Protein AF-A0A3N5UC19-F1 (afdb_monomer_lite)

Radius of gyration: 29.8 Å; chains: 1; bounding box: 68×41×93 Å

Sequence (265 aa):
MTTNDPQGGAIQPRRTTVAIATFFLVVIILMVIALFNAPTMGGPRVMASATTYLEEVRRTALPFLGAVALLATILGLVAARTVYREWPNPRRRHNLIMGYLFLSPYLVITLTFTVGVVLFALYISFNNYDIFTPPEWTGFDNYARAFRGFSNPAEKDFLQSLHNVLWYSLIVVPTQTALAILLAVLLNARIQFKQFFRTIFYAPSVTSSVVITLIFMWFYLKTGYINFFIAKFLGVFGLQWENINWLGDPRGLIQLIVEPFGVRI

pLDDT: mean 84.36, std 11.58, range [39.19, 96.88]

Structure (mmCIF, N/CA/C/O backbone):
data_AF-A0A3N5UC19-F1
#
_entry.id   AF-A0A3N5UC19-F1
#
loop_
_atom_site.group_PDB
_atom_site.id
_atom_site.type_symbol
_atom_site.label_atom_id
_atom_site.label_alt_id
_atom_site.label_comp_id
_atom_site.label_asym_id
_atom_site.label_entity_id
_atom_site.label_seq_id
_atom_site.pdbx_PDB_ins_code
_atom_site.Cartn_x
_atom_site.Cartn_y
_atom_site.Cartn_z
_atom_site.occupancy
_atom_site.B_iso_or_equiv
_atom_site.auth_seq_id
_atom_site.auth_comp_id
_atom_site.auth_asym_id
_atom_site.auth_atom_id
_atom_site.pdbx_PDB_model_num
ATOM 1 N N . MET A 1 1 ? -12.701 -21.981 -52.980 1.00 39.19 1 MET A N 1
ATOM 2 C CA . MET A 1 1 ? -11.647 -21.553 -53.920 1.00 39.19 1 MET A CA 1
ATOM 3 C C . MET A 1 1 ? -10.615 -20.781 -53.124 1.00 39.19 1 MET A C 1
ATOM 5 O O . MET A 1 1 ? -10.892 -19.695 -52.639 1.00 39.19 1 MET A O 1
ATOM 9 N N . THR A 1 2 ? -9.497 -21.439 -52.859 1.00 42.91 2 THR A N 1
ATOM 10 C CA . THR A 1 2 ? -8.345 -20.952 -52.103 1.00 42.91 2 THR A CA 1
ATOM 11 C C . THR A 1 2 ? -7.587 -19.924 -52.935 1.00 42.91 2 THR A C 1
ATOM 13 O O . THR A 1 2 ? -6.923 -20.289 -53.903 1.00 42.91 2 THR A O 1
ATOM 16 N N . THR A 1 3 ? -7.675 -18.644 -52.585 1.00 46.16 3 THR A N 1
ATOM 17 C CA . THR A 1 3 ? -6.750 -17.641 -53.118 1.00 46.16 3 THR A CA 1
ATOM 18 C C . THR A 1 3 ? -5.502 -17.635 -52.248 1.00 46.16 3 THR A C 1
ATOM 20 O O . THR A 1 3 ? -5.499 -17.091 -51.145 1.00 46.16 3 THR A O 1
ATOM 23 N N . ASN A 1 4 ? -4.470 -18.306 -52.759 1.00 45.94 4 ASN A N 1
ATOM 24 C CA . ASN A 1 4 ? -3.076 -18.092 -52.402 1.00 45.94 4 ASN A CA 1
ATOM 25 C C . ASN A 1 4 ? -2.774 -16.590 -52.357 1.00 45.94 4 ASN A C 1
ATOM 27 O O . ASN A 1 4 ? -2.909 -15.919 -53.379 1.00 45.94 4 ASN A O 1
ATOM 31 N N . ASP A 1 5 ? -2.294 -16.101 -51.218 1.00 41.16 5 ASP A N 1
ATOM 32 C CA . ASP A 1 5 ? -1.394 -14.952 -51.201 1.00 41.16 5 ASP A CA 1
ATOM 33 C C . ASP A 1 5 ? -0.007 -15.457 -50.761 1.00 41.16 5 ASP A C 1
ATOM 35 O O . ASP A 1 5 ? 0.162 -15.881 -49.610 1.00 41.16 5 ASP A O 1
ATOM 39 N N . PRO A 1 6 ? 0.979 -15.522 -51.673 1.00 47.62 6 PRO A N 1
ATOM 40 C CA . PRO A 1 6 ? 2.324 -15.970 -51.365 1.00 47.62 6 PRO A CA 1
ATOM 41 C C . PRO A 1 6 ? 3.114 -14.809 -50.747 1.00 47.62 6 PRO A C 1
ATOM 43 O O . PRO A 1 6 ? 3.808 -14.071 -51.437 1.00 47.62 6 PRO A O 1
ATOM 46 N N . GLN A 1 7 ? 3.042 -14.652 -49.425 1.00 43.72 7 GLN A N 1
ATOM 47 C CA . GLN A 1 7 ? 3.918 -13.744 -48.667 1.00 43.72 7 GLN A CA 1
ATOM 48 C C . GLN A 1 7 ? 4.570 -14.504 -47.507 1.00 43.72 7 GLN A C 1
ATOM 50 O O . GLN A 1 7 ? 4.372 -14.218 -46.325 1.00 43.72 7 GLN A O 1
ATOM 55 N N . GLY A 1 8 ? 5.366 -15.513 -47.860 1.00 40.00 8 GLY A N 1
ATOM 56 C CA . GLY A 1 8 ? 6.390 -16.038 -46.971 1.00 40.00 8 GLY A CA 1
ATOM 57 C C . GLY A 1 8 ? 7.523 -15.020 -46.795 1.00 40.00 8 GLY A C 1
ATOM 58 O O . GLY A 1 8 ? 8.092 -14.534 -47.764 1.00 40.00 8 GLY A O 1
ATOM 59 N N . GLY A 1 9 ? 7.881 -14.734 -45.543 1.00 46.34 9 GLY A N 1
ATOM 60 C CA . GLY A 1 9 ? 9.291 -14.627 -45.153 1.00 46.34 9 GLY A CA 1
ATOM 61 C C . GLY A 1 9 ? 10.049 -13.305 -45.319 1.00 46.34 9 GLY A C 1
ATOM 62 O O . GLY A 1 9 ? 11.223 -13.284 -44.968 1.00 46.34 9 GLY A O 1
ATOM 63 N N . ALA A 1 10 ? 9.458 -12.194 -45.766 1.00 51.31 10 ALA A N 1
ATOM 64 C CA . ALA A 1 10 ? 10.153 -10.903 -45.693 1.00 51.31 10 ALA A CA 1
ATOM 65 C C . ALA A 1 10 ? 9.909 -10.248 -44.323 1.00 51.31 10 ALA A C 1
ATOM 67 O O . ALA A 1 10 ? 8.854 -9.659 -44.076 1.00 51.31 10 ALA A O 1
ATOM 68 N N . ILE A 1 11 ? 10.879 -10.354 -43.407 1.00 57.94 11 ILE A N 1
ATOM 69 C CA . ILE A 1 11 ? 10.895 -9.597 -42.146 1.00 57.94 11 ILE A CA 1
ATOM 70 C C . ILE A 1 11 ? 10.720 -8.114 -42.499 1.00 57.94 11 ILE A C 1
ATOM 72 O O . ILE A 1 11 ? 11.650 -7.497 -43.007 1.00 57.94 11 ILE A O 1
ATOM 76 N N . GLN A 1 12 ? 9.541 -7.522 -42.260 1.00 70.06 12 GLN A N 1
ATOM 77 C CA . GLN A 1 12 ? 9.358 -6.085 -42.480 1.00 70.06 12 GLN A CA 1
ATOM 78 C C . GLN A 1 12 ? 10.228 -5.329 -41.466 1.00 70.06 12 GLN A C 1
ATOM 80 O O . GLN A 1 12 ? 9.878 -5.312 -40.279 1.00 70.06 12 GLN A O 1
ATOM 85 N N . PRO A 1 13 ? 11.326 -4.673 -41.895 1.00 78.19 13 PRO A N 1
ATOM 86 C CA . PRO A 1 13 ? 12.363 -4.181 -40.987 1.00 78.19 13 PRO A CA 1
ATOM 87 C C . PRO A 1 13 ? 11.793 -3.192 -39.966 1.00 78.19 13 PRO A C 1
ATOM 89 O O . PRO A 1 13 ? 12.104 -3.260 -38.782 1.00 78.19 13 PRO A O 1
ATOM 92 N N . ARG A 1 14 ? 10.831 -2.361 -40.388 1.00 82.44 14 ARG A N 1
ATOM 93 C CA . ARG A 1 14 ? 10.187 -1.349 -39.541 1.00 82.44 14 ARG A CA 1
ATOM 94 C C . ARG A 1 14 ? 9.408 -1.927 -38.352 1.00 82.44 14 ARG A C 1
ATOM 96 O O . ARG A 1 14 ? 9.369 -1.286 -37.309 1.00 82.44 14 ARG A O 1
ATOM 103 N N . ARG A 1 15 ? 8.778 -3.103 -38.481 1.00 85.00 15 ARG A N 1
ATOM 104 C CA . ARG A 1 15 ? 8.039 -3.740 -37.367 1.00 85.00 15 ARG A CA 1
ATOM 105 C C . ARG A 1 15 ? 9.010 -4.249 -36.312 1.00 85.00 15 ARG A C 1
ATOM 107 O O . ARG A 1 15 ? 8.808 -4.032 -35.122 1.00 85.00 15 ARG A O 1
ATOM 114 N N . THR A 1 16 ? 10.077 -4.890 -36.776 1.00 88.00 16 THR A N 1
ATOM 115 C CA . THR A 1 16 ? 11.130 -5.450 -35.934 1.00 88.00 16 THR A CA 1
ATOM 116 C C . THR A 1 16 ? 11.867 -4.348 -35.179 1.00 88.00 16 THR A C 1
ATOM 118 O O . THR A 1 16 ? 11.997 -4.444 -33.964 1.00 88.00 16 THR A O 1
ATOM 121 N N . THR A 1 17 ? 12.250 -3.254 -35.848 1.00 90.44 17 THR A N 1
ATOM 122 C CA . THR A 1 17 ? 12.913 -2.110 -35.197 1.00 90.44 17 THR A CA 1
ATOM 123 C C . THR A 1 17 ? 12.068 -1.522 -34.072 1.00 90.44 17 THR A C 1
ATOM 125 O O . THR A 1 17 ? 12.582 -1.247 -32.994 1.00 90.44 17 THR A O 1
ATOM 128 N N . VAL A 1 18 ? 10.764 -1.352 -34.294 1.00 90.25 18 VAL A N 1
ATOM 129 C CA . VAL A 1 18 ? 9.879 -0.752 -33.290 1.00 90.25 18 VAL A CA 1
ATOM 130 C C . VAL A 1 18 ? 9.644 -1.711 -32.130 1.00 90.25 18 VAL A C 1
ATOM 132 O O . VAL A 1 18 ? 9.699 -1.282 -30.985 1.00 90.25 18 VAL A O 1
ATOM 135 N N . ALA A 1 19 ? 9.434 -3.001 -32.394 1.00 91.00 19 ALA A N 1
ATOM 136 C CA . ALA A 1 19 ? 9.297 -3.994 -31.333 1.00 91.00 19 ALA A CA 1
ATOM 137 C C . ALA A 1 19 ? 10.557 -4.059 -30.450 1.00 91.00 19 ALA A C 1
ATOM 139 O O . ALA A 1 19 ? 10.443 -4.085 -29.227 1.00 91.00 19 ALA A O 1
ATOM 140 N N . ILE A 1 20 ? 11.748 -4.003 -31.058 1.00 93.19 20 ILE A N 1
ATOM 141 C CA . ILE A 1 20 ? 13.029 -3.923 -30.341 1.00 93.19 20 ILE A CA 1
ATOM 142 C C . ILE A 1 20 ? 13.118 -2.624 -29.528 1.00 93.19 20 ILE A C 1
ATOM 144 O O . ILE A 1 20 ? 13.472 -2.658 -28.353 1.00 93.19 20 ILE A O 1
ATOM 148 N N . ALA A 1 21 ? 12.750 -1.481 -30.111 1.00 93.38 21 ALA A N 1
ATOM 149 C CA . ALA A 1 21 ? 12.735 -0.210 -29.391 1.00 93.38 21 ALA A CA 1
ATOM 150 C C . ALA A 1 21 ? 11.772 -0.243 -28.191 1.00 93.38 21 ALA A C 1
ATOM 152 O O . ALA A 1 21 ? 12.125 0.225 -27.113 1.00 93.38 21 ALA A O 1
ATOM 153 N N . THR A 1 22 ? 10.584 -0.842 -28.340 1.00 92.44 22 THR A N 1
ATOM 154 C CA . THR A 1 22 ? 9.629 -1.038 -27.240 1.00 92.44 22 THR A CA 1
ATOM 155 C C . THR A 1 22 ? 10.197 -1.939 -26.151 1.00 92.44 22 THR A C 1
ATOM 157 O O . THR A 1 22 ? 10.050 -1.608 -24.979 1.00 92.44 22 THR A O 1
ATOM 160 N N . PHE A 1 23 ? 10.860 -3.042 -26.515 1.00 95.69 23 PHE A N 1
ATOM 161 C CA . PHE A 1 23 ? 11.530 -3.917 -25.551 1.00 95.69 23 PHE A CA 1
ATOM 162 C C . PHE A 1 23 ? 12.492 -3.115 -24.668 1.00 95.69 23 PHE A C 1
ATOM 164 O O . PHE A 1 23 ? 12.340 -3.102 -23.447 1.00 95.69 23 PHE A O 1
ATOM 171 N N . PHE A 1 24 ? 13.428 -2.388 -25.285 1.00 96.56 24 PHE A N 1
ATOM 172 C CA . PHE A 1 24 ? 14.412 -1.601 -24.543 1.00 96.56 24 PHE A CA 1
ATOM 173 C C . PHE A 1 24 ? 13.768 -0.473 -23.741 1.00 96.56 24 PHE A C 1
ATOM 175 O O . PHE A 1 24 ? 14.146 -0.268 -22.594 1.00 96.56 24 PHE A O 1
ATOM 182 N N . LEU A 1 25 ? 12.770 0.219 -24.296 1.00 94.00 25 LEU A N 1
ATOM 183 C CA . LEU A 1 25 ? 12.052 1.278 -23.589 1.00 94.00 25 LEU A CA 1
ATOM 184 C C . LEU A 1 25 ? 11.407 0.753 -22.299 1.00 94.00 25 LEU A C 1
ATOM 186 O O . LEU A 1 25 ? 11.585 1.349 -21.241 1.00 94.00 25 LEU A O 1
ATOM 190 N N . VAL A 1 26 ? 10.686 -0.370 -22.373 1.00 93.44 26 VAL A N 1
ATOM 191 C CA . VAL A 1 26 ? 10.020 -0.977 -21.210 1.00 93.44 26 VAL A CA 1
ATOM 192 C C . VAL A 1 26 ? 11.044 -1.422 -20.172 1.00 93.44 26 VAL A C 1
ATOM 194 O O . VAL A 1 26 ? 10.874 -1.129 -18.990 1.00 93.44 26 VAL A O 1
ATOM 197 N N . VAL A 1 27 ? 12.124 -2.076 -20.605 1.00 95.31 27 VAL A N 1
ATOM 198 C CA . VAL A 1 27 ? 13.195 -2.515 -19.702 1.00 95.31 27 VAL A CA 1
ATOM 199 C C . VAL A 1 27 ? 13.848 -1.319 -19.010 1.00 95.31 27 VAL A C 1
ATOM 201 O O . VAL A 1 27 ? 13.980 -1.331 -17.791 1.00 95.31 27 VAL A O 1
ATOM 204 N N . ILE A 1 28 ? 14.200 -0.266 -19.751 1.00 95.25 28 ILE A N 1
ATOM 205 C CA . ILE A 1 28 ? 14.823 0.942 -19.195 1.00 95.25 28 ILE A CA 1
ATOM 206 C C . ILE A 1 28 ? 13.893 1.610 -18.183 1.00 95.25 28 ILE A C 1
ATOM 208 O O . ILE A 1 28 ? 14.334 1.917 -17.081 1.00 95.25 28 ILE A O 1
ATOM 212 N N . ILE A 1 29 ? 12.614 1.800 -18.518 1.00 93.12 29 ILE A N 1
ATOM 213 C CA . ILE A 1 29 ? 11.645 2.426 -17.608 1.00 93.12 29 ILE A CA 1
ATOM 214 C C . ILE A 1 29 ? 11.541 1.630 -16.306 1.00 93.12 29 ILE A C 1
ATOM 216 O O . ILE A 1 29 ? 11.648 2.206 -15.226 1.00 93.12 29 ILE A O 1
ATOM 220 N N . LEU A 1 30 ? 11.374 0.309 -16.392 1.00 93.75 30 LEU A N 1
ATOM 221 C CA . LEU A 1 30 ? 11.261 -0.535 -15.205 1.00 93.75 30 LEU A CA 1
ATOM 222 C C . LEU A 1 30 ? 12.555 -0.555 -14.386 1.00 93.75 30 LEU A C 1
ATOM 224 O O . LEU A 1 30 ? 12.483 -0.513 -13.164 1.00 93.75 30 LEU A O 1
ATOM 228 N N . MET A 1 31 ? 13.724 -0.549 -15.030 1.00 94.88 31 MET A N 1
ATOM 229 C CA . MET A 1 31 ? 15.012 -0.478 -14.335 1.00 94.88 31 MET A CA 1
ATOM 230 C C . MET A 1 31 ? 15.240 0.871 -13.656 1.00 94.88 31 MET A C 1
ATOM 232 O O . MET A 1 31 ? 15.776 0.905 -12.554 1.00 94.88 31 MET A O 1
ATOM 236 N N . VAL A 1 32 ? 14.807 1.975 -14.267 1.00 93.06 32 VAL A N 1
ATOM 237 C CA . VAL A 1 32 ? 14.843 3.301 -13.636 1.00 93.06 32 VAL A CA 1
ATOM 238 C C . VAL A 1 32 ? 13.929 3.321 -12.411 1.00 93.06 32 VAL A C 1
ATOM 240 O O . VAL A 1 32 ? 14.345 3.762 -11.345 1.00 93.06 32 VAL A O 1
ATOM 243 N N . ILE A 1 33 ? 12.714 2.783 -12.522 1.00 91.12 33 ILE A N 1
ATOM 244 C CA . ILE A 1 33 ? 11.776 2.682 -11.395 1.00 91.12 33 ILE A CA 1
ATOM 245 C C . ILE A 1 33 ? 12.336 1.798 -10.274 1.00 91.12 33 ILE A C 1
ATOM 247 O O . ILE A 1 33 ? 12.223 2.147 -9.098 1.00 91.12 33 ILE A O 1
ATOM 251 N N . ALA A 1 34 ? 12.958 0.674 -10.633 1.00 92.50 34 ALA A N 1
ATOM 252 C CA . ALA A 1 34 ? 13.636 -0.206 -9.691 1.00 92.50 34 ALA A CA 1
ATOM 253 C C . ALA A 1 34 ? 14.780 0.524 -8.991 1.00 92.50 34 ALA A C 1
ATOM 255 O O . ALA A 1 34 ? 14.914 0.419 -7.780 1.00 92.50 34 ALA A O 1
ATOM 256 N N . LEU A 1 35 ? 15.561 1.309 -9.737 1.00 91.56 35 LEU A N 1
ATOM 257 C CA . LEU A 1 35 ? 16.643 2.100 -9.178 1.00 91.56 35 LEU A CA 1
ATOM 258 C C . LEU A 1 35 ? 16.115 3.075 -8.125 1.00 91.56 35 LEU A C 1
ATOM 260 O O . LEU A 1 35 ? 16.667 3.097 -7.043 1.00 91.56 35 LEU A O 1
ATOM 264 N N . PHE A 1 36 ? 15.020 3.796 -8.382 1.00 88.81 36 PHE A N 1
ATOM 265 C CA . PHE A 1 36 ? 14.416 4.705 -7.394 1.00 88.81 36 PHE A CA 1
ATOM 266 C C . PHE A 1 36 ? 13.870 4.005 -6.139 1.00 88.81 36 PHE A C 1
ATOM 268 O O . PHE A 1 36 ? 13.772 4.635 -5.090 1.00 88.81 36 PHE A O 1
ATOM 275 N N . ASN A 1 37 ? 13.508 2.725 -6.243 1.00 88.50 37 ASN A N 1
ATOM 276 C CA . ASN A 1 37 ? 12.980 1.913 -5.140 1.00 88.50 37 ASN A CA 1
ATOM 277 C C . ASN A 1 37 ? 14.016 0.923 -4.585 1.00 88.50 37 ASN A C 1
ATOM 279 O O . ASN A 1 37 ? 13.655 -0.026 -3.886 1.00 88.50 37 ASN A O 1
ATOM 283 N N . ALA A 1 38 ? 15.293 1.092 -4.932 1.00 88.25 38 ALA A N 1
ATOM 284 C CA . ALA A 1 38 ? 16.326 0.149 -4.553 1.00 88.25 38 ALA A CA 1
ATOM 285 C C . ALA A 1 38 ? 16.494 0.109 -3.020 1.00 88.25 38 ALA A C 1
ATOM 287 O O . ALA A 1 38 ? 16.534 1.166 -2.385 1.00 88.25 38 ALA A O 1
ATOM 288 N N . PRO A 1 39 ? 16.620 -1.089 -2.418 1.00 83.50 39 PRO A N 1
ATOM 289 C CA . PRO A 1 39 ? 16.910 -1.224 -0.998 1.00 83.50 39 PRO A CA 1
ATOM 290 C C . PRO A 1 39 ? 18.307 -0.689 -0.697 1.00 83.50 39 PRO A C 1
ATOM 292 O O . PRO A 1 39 ? 19.291 -1.317 -1.063 1.00 83.50 39 PRO A O 1
ATOM 295 N N . THR A 1 40 ? 18.388 0.458 -0.029 1.00 83.50 40 THR A N 1
ATOM 296 C CA . THR A 1 40 ? 19.646 1.083 0.403 1.00 83.50 40 THR A CA 1
ATOM 297 C C . THR A 1 40 ? 19.675 1.219 1.912 1.00 83.50 40 THR A C 1
ATOM 299 O O . THR A 1 40 ? 18.622 1.450 2.507 1.00 83.50 40 THR A O 1
ATOM 302 N N . MET A 1 41 ? 20.860 1.191 2.528 1.00 76.88 41 MET A N 1
ATOM 303 C CA . MET A 1 41 ? 20.972 1.538 3.946 1.00 76.88 41 MET A CA 1
ATOM 304 C C . MET A 1 41 ? 20.421 2.951 4.184 1.00 76.88 41 MET A C 1
ATOM 306 O O . MET A 1 41 ? 20.631 3.874 3.393 1.00 76.88 41 MET A O 1
ATOM 310 N N . GLY A 1 42 ? 19.642 3.127 5.244 1.00 65.12 42 GLY A N 1
ATOM 311 C CA . GLY A 1 42 ? 19.048 4.416 5.566 1.00 65.12 42 GLY A CA 1
ATOM 312 C C . GLY A 1 42 ? 20.108 5.403 6.041 1.00 65.12 42 GLY A C 1
ATOM 313 O O . GLY A 1 42 ? 21.018 5.062 6.791 1.00 65.12 42 GLY A O 1
ATOM 314 N N . GLY A 1 43 ? 19.979 6.665 5.636 1.00 67.75 43 GLY A N 1
ATOM 315 C CA . GLY A 1 43 ? 20.787 7.741 6.198 1.00 67.75 43 GLY A CA 1
ATOM 316 C C . GLY A 1 43 ? 20.891 8.966 5.289 1.00 67.75 43 GLY A C 1
ATOM 317 O O . GLY A 1 43 ? 20.888 8.828 4.065 1.00 67.75 43 GLY A O 1
ATOM 318 N N . PRO A 1 44 ? 21.075 10.176 5.853 1.00 66.69 44 PRO A N 1
ATOM 319 C CA . PRO A 1 44 ? 21.242 11.404 5.067 1.00 66.69 44 PRO A CA 1
ATOM 320 C C . PRO A 1 44 ? 22.428 11.353 4.091 1.00 66.69 44 PRO A C 1
ATOM 322 O O . PRO A 1 44 ? 22.436 12.048 3.080 1.00 66.69 44 PRO A O 1
ATOM 325 N N . ARG A 1 45 ? 23.438 10.523 4.389 1.00 71.56 45 ARG A N 1
ATOM 326 C CA . ARG A 1 45 ? 24.662 10.393 3.586 1.00 71.56 45 ARG A CA 1
ATOM 327 C C . ARG A 1 45 ? 24.441 9.662 2.264 1.00 71.56 45 ARG A C 1
ATOM 329 O O . ARG A 1 45 ? 25.122 9.979 1.297 1.00 71.56 45 ARG A O 1
ATOM 336 N N . VAL A 1 46 ? 23.490 8.733 2.206 1.00 74.00 46 VAL A N 1
ATOM 337 C CA . VAL A 1 46 ? 23.224 7.933 0.999 1.00 74.00 46 VAL A CA 1
ATOM 338 C C . VAL A 1 46 ? 22.608 8.790 -0.106 1.00 74.00 46 VAL A C 1
ATOM 340 O O . VAL A 1 46 ? 22.953 8.639 -1.273 1.00 74.00 46 VAL A O 1
ATOM 343 N N . MET A 1 47 ? 21.780 9.765 0.272 1.00 77.00 47 MET A N 1
ATOM 344 C CA . MET A 1 47 ? 21.152 10.715 -0.655 1.00 77.00 47 MET A CA 1
ATOM 345 C C . MET A 1 47 ? 21.969 12.002 -0.857 1.00 77.00 47 MET A C 1
ATOM 347 O O . MET A 1 47 ? 21.496 12.931 -1.507 1.00 77.00 47 MET A O 1
ATOM 351 N N . ALA A 1 48 ? 23.188 12.084 -0.309 1.00 81.62 48 ALA A N 1
ATOM 352 C CA . ALA A 1 48 ? 24.009 13.293 -0.389 1.00 81.62 48 ALA A CA 1
ATOM 353 C C . ALA A 1 48 ? 24.480 13.602 -1.820 1.00 81.62 48 ALA A C 1
ATOM 355 O O . ALA A 1 48 ? 24.692 14.762 -2.169 1.00 81.62 48 ALA A O 1
ATOM 356 N N . SER A 1 49 ? 24.650 12.575 -2.656 1.00 86.00 49 SER A N 1
ATOM 357 C CA . SER A 1 49 ? 24.980 12.728 -4.071 1.00 86.00 49 SER A CA 1
ATOM 358 C C . SER A 1 49 ? 24.546 11.499 -4.870 1.00 86.00 49 SER A C 1
ATOM 360 O O . SER A 1 49 ? 24.433 10.394 -4.335 1.00 86.00 49 SER A O 1
ATOM 362 N N . ALA A 1 50 ? 24.345 11.677 -6.178 1.00 84.75 50 ALA A N 1
ATOM 363 C CA . ALA A 1 50 ? 23.989 10.578 -7.074 1.00 84.75 50 ALA A CA 1
ATOM 364 C C . ALA A 1 50 ? 25.066 9.480 -7.114 1.00 84.75 50 ALA A C 1
ATOM 366 O O . ALA A 1 50 ? 24.743 8.302 -7.227 1.00 84.75 50 ALA A O 1
ATOM 367 N N . THR A 1 51 ? 26.346 9.840 -6.994 1.00 86.12 51 THR A N 1
ATOM 368 C CA . THR A 1 51 ? 27.445 8.866 -6.999 1.00 86.12 51 THR A CA 1
ATOM 369 C C . THR A 1 51 ? 27.442 8.012 -5.739 1.00 86.12 51 THR A C 1
ATOM 371 O O . THR A 1 51 ? 27.578 6.797 -5.840 1.00 86.12 51 THR A O 1
ATOM 374 N N . THR A 1 52 ? 27.225 8.626 -4.571 1.00 86.19 52 THR A N 1
ATOM 375 C CA . THR A 1 52 ? 27.135 7.903 -3.296 1.00 86.19 52 THR A CA 1
ATOM 376 C C . THR A 1 52 ? 25.930 6.969 -3.289 1.00 86.19 52 THR A C 1
ATOM 378 O O . THR A 1 52 ? 26.051 5.817 -2.883 1.00 86.19 52 THR A O 1
ATOM 381 N N . TYR A 1 53 ? 24.793 7.428 -3.820 1.00 86.50 53 TYR A N 1
ATOM 382 C CA . TYR A 1 53 ? 23.605 6.597 -3.977 1.00 86.50 53 TYR A CA 1
ATOM 383 C C . TYR A 1 53 ? 23.868 5.372 -4.861 1.00 86.50 53 TYR A C 1
ATOM 385 O O . TYR A 1 53 ? 23.575 4.246 -4.473 1.00 86.50 53 TYR A O 1
ATOM 393 N N . LEU A 1 54 ? 24.459 5.572 -6.042 1.00 88.06 54 LEU A N 1
ATOM 394 C CA . LEU A 1 54 ? 24.754 4.478 -6.969 1.00 88.06 54 LEU A CA 1
ATOM 395 C C . LEU A 1 54 ? 25.768 3.483 -6.397 1.00 88.06 54 LEU A C 1
ATOM 397 O O . LEU A 1 54 ? 25.653 2.282 -6.647 1.00 88.06 54 LEU A O 1
ATOM 401 N N . GLU A 1 55 ? 26.752 3.958 -5.633 1.00 87.38 55 GLU A N 1
ATOM 402 C CA . GLU A 1 55 ? 27.708 3.081 -4.962 1.00 87.38 55 GLU A CA 1
ATOM 403 C C . GLU A 1 55 ? 27.031 2.235 -3.878 1.00 87.38 55 GLU A C 1
ATOM 405 O O . GLU A 1 55 ? 27.294 1.037 -3.777 1.00 87.38 55 GLU A O 1
ATOM 410 N N . GLU A 1 56 ? 26.101 2.827 -3.132 1.00 85.94 56 GLU A N 1
ATOM 411 C CA . GLU A 1 56 ? 25.315 2.133 -2.118 1.00 85.94 56 GLU A CA 1
ATOM 412 C C . GLU A 1 56 ? 24.378 1.088 -2.735 1.00 85.94 56 GLU A C 1
ATOM 414 O O . GLU A 1 56 ? 24.392 -0.077 -2.335 1.00 85.94 56 GLU A O 1
ATOM 419 N N . VAL A 1 57 ? 23.631 1.463 -3.777 1.00 87.38 57 VAL A N 1
ATOM 420 C CA . VAL A 1 57 ? 22.777 0.551 -4.557 1.00 87.38 57 VAL A CA 1
ATOM 421 C C . VAL A 1 57 ? 23.593 -0.619 -5.102 1.00 87.38 57 VAL A C 1
ATOM 423 O O . VAL A 1 57 ? 23.153 -1.768 -5.050 1.00 87.38 57 VAL A O 1
ATOM 426 N N . ARG A 1 58 ? 24.807 -0.365 -5.598 1.00 86.75 58 ARG A N 1
ATOM 427 C CA . ARG A 1 58 ? 25.699 -1.426 -6.076 1.00 86.75 58 ARG A CA 1
ATOM 428 C C . ARG A 1 58 ? 26.111 -2.389 -4.959 1.00 86.75 58 ARG A C 1
ATOM 430 O O . ARG A 1 58 ? 26.387 -3.548 -5.245 1.00 86.75 58 ARG A O 1
ATOM 437 N N . ARG A 1 59 ? 26.174 -1.947 -3.705 1.00 83.44 59 ARG A N 1
ATOM 438 C CA . ARG A 1 59 ? 26.528 -2.810 -2.568 1.00 83.44 59 ARG A CA 1
ATOM 439 C C . ARG A 1 59 ? 25.336 -3.603 -2.039 1.00 83.44 59 ARG A C 1
ATOM 441 O O . ARG A 1 59 ? 25.513 -4.748 -1.645 1.00 83.44 59 ARG A O 1
ATOM 448 N N . THR A 1 60 ? 24.141 -3.017 -2.050 1.00 83.56 60 THR A N 1
ATOM 449 C CA . THR A 1 60 ? 22.975 -3.533 -1.305 1.00 83.56 60 THR A CA 1
ATOM 450 C C . THR A 1 60 ? 21.846 -4.066 -2.186 1.00 83.56 60 THR A C 1
ATOM 452 O O . THR A 1 60 ? 21.169 -5.023 -1.816 1.00 83.56 60 THR A O 1
ATOM 455 N N . ALA A 1 61 ? 21.660 -3.502 -3.378 1.00 87.50 61 ALA A N 1
ATOM 456 C CA . ALA A 1 61 ? 20.479 -3.727 -4.207 1.00 87.50 61 ALA A CA 1
ATOM 457 C C . ALA A 1 61 ? 20.736 -4.538 -5.485 1.00 87.50 61 ALA A C 1
ATOM 459 O O . ALA A 1 61 ? 19.798 -4.769 -6.244 1.00 87.50 61 ALA A O 1
ATOM 460 N N . LEU A 1 62 ? 21.961 -5.004 -5.751 1.00 88.81 62 LEU A N 1
ATOM 461 C CA . LEU A 1 62 ? 22.260 -5.853 -6.919 1.00 88.81 62 LEU A CA 1
ATOM 462 C C . LEU A 1 62 ? 21.306 -7.051 -7.098 1.00 88.81 62 LEU A C 1
ATOM 464 O O . LEU A 1 62 ? 20.763 -7.196 -8.194 1.00 88.81 62 LEU A O 1
ATOM 468 N N . PRO A 1 63 ? 21.059 -7.898 -6.080 1.00 88.88 63 PRO A N 1
ATOM 469 C CA . PRO A 1 63 ? 20.086 -8.991 -6.188 1.00 88.88 63 PRO A CA 1
ATOM 470 C C . PRO A 1 63 ? 18.661 -8.508 -6.504 1.00 88.88 63 PRO A C 1
ATOM 472 O O . PRO A 1 63 ? 17.988 -9.100 -7.349 1.00 88.88 63 PRO A O 1
ATOM 475 N N . PHE A 1 64 ? 18.218 -7.403 -5.896 1.00 89.31 64 PHE A N 1
ATOM 476 C CA . PHE A 1 64 ? 16.921 -6.787 -6.189 1.00 89.31 64 PHE A CA 1
ATOM 477 C C . PHE A 1 64 ? 16.836 -6.317 -7.648 1.00 89.31 64 PHE A C 1
ATOM 479 O O . PHE A 1 64 ? 15.914 -6.690 -8.373 1.00 89.31 64 PHE A O 1
ATOM 486 N N . LEU A 1 65 ? 17.834 -5.560 -8.112 1.00 93.19 65 LEU A N 1
ATOM 487 C CA . LEU A 1 65 ? 17.916 -5.085 -9.492 1.00 93.19 65 LEU A CA 1
ATOM 488 C C . LEU A 1 65 ? 17.995 -6.246 -10.487 1.00 93.19 65 LEU A C 1
ATOM 490 O O . LEU A 1 65 ? 17.393 -6.163 -11.552 1.00 93.19 65 LEU A O 1
ATOM 494 N N . GLY A 1 66 ? 18.679 -7.338 -10.142 1.00 92.19 66 GLY A N 1
ATOM 495 C CA . GLY A 1 66 ? 18.721 -8.557 -10.949 1.00 92.19 66 GLY A CA 1
ATOM 496 C C . GLY A 1 66 ? 17.345 -9.213 -11.096 1.00 92.19 66 GLY A C 1
ATOM 497 O O . GLY A 1 66 ? 16.927 -9.530 -12.210 1.00 92.19 66 GLY A O 1
ATOM 498 N N . ALA A 1 67 ? 16.603 -9.359 -9.995 1.00 90.62 67 ALA A N 1
ATOM 499 C CA . ALA A 1 67 ? 15.244 -9.899 -10.019 1.00 90.62 67 ALA A CA 1
ATOM 500 C C . ALA A 1 67 ? 14.291 -9.016 -10.844 1.00 90.62 67 ALA A C 1
ATOM 502 O O . ALA A 1 67 ? 13.532 -9.519 -11.679 1.00 90.62 67 ALA A O 1
ATOM 503 N N . VAL A 1 68 ? 14.371 -7.693 -10.671 1.00 92.50 68 VAL A N 1
ATOM 504 C CA . VAL A 1 68 ? 13.560 -6.755 -11.454 1.00 92.50 68 VAL A CA 1
ATOM 505 C C . VAL A 1 68 ? 13.988 -6.735 -12.921 1.00 92.50 68 VAL A C 1
ATOM 507 O O . VAL A 1 68 ? 13.120 -6.672 -13.784 1.00 92.50 68 VAL A O 1
ATOM 510 N N . ALA A 1 69 ? 15.276 -6.878 -13.242 1.00 94.38 69 ALA A N 1
ATOM 511 C CA . ALA A 1 69 ? 15.755 -6.971 -14.622 1.00 94.38 69 ALA A CA 1
ATOM 512 C C . ALA A 1 69 ? 15.185 -8.196 -15.353 1.00 94.38 69 ALA A C 1
ATOM 514 O O . ALA A 1 69 ? 14.787 -8.088 -16.517 1.00 94.38 69 ALA A O 1
ATOM 515 N N . LEU A 1 70 ? 15.082 -9.350 -14.681 1.00 94.50 70 LEU A N 1
ATOM 516 C CA . LEU A 1 70 ? 14.434 -10.542 -15.241 1.00 94.50 70 LEU A CA 1
ATOM 517 C C . LEU A 1 70 ? 12.950 -10.287 -15.524 1.00 94.50 70 LEU A C 1
ATOM 519 O O . LEU A 1 70 ? 12.474 -10.540 -16.632 1.00 94.50 70 LEU A O 1
ATOM 523 N N . LEU A 1 71 ? 12.230 -9.721 -14.553 1.00 92.50 71 LEU A N 1
ATOM 524 C CA . LEU A 1 71 ? 10.819 -9.371 -14.709 1.00 92.50 71 LEU A CA 1
ATOM 525 C C . LEU A 1 71 ? 10.610 -8.333 -15.823 1.00 92.50 71 LEU A C 1
ATOM 527 O O . LEU A 1 71 ? 9.737 -8.498 -16.674 1.00 92.50 71 LEU A O 1
ATOM 531 N N . ALA A 1 72 ? 11.455 -7.306 -15.872 1.00 94.38 72 ALA A N 1
ATOM 532 C CA . ALA A 1 72 ? 11.438 -6.270 -16.891 1.00 94.38 72 ALA A CA 1
ATOM 533 C C . ALA A 1 72 ? 11.721 -6.836 -18.285 1.00 94.38 72 ALA A C 1
ATOM 535 O O . ALA A 1 72 ? 11.080 -6.427 -19.249 1.00 94.38 72 ALA A O 1
ATOM 536 N N . THR A 1 73 ? 12.615 -7.820 -18.393 1.00 95.38 73 THR A N 1
ATOM 537 C CA . THR A 1 73 ? 12.892 -8.531 -19.647 1.00 95.38 73 THR A CA 1
ATOM 538 C C . THR A 1 73 ? 11.664 -9.306 -20.118 1.00 95.38 73 THR A C 1
ATOM 540 O O . THR A 1 73 ? 11.274 -9.189 -21.278 1.00 95.38 73 THR A O 1
ATOM 543 N N . ILE A 1 74 ? 10.999 -10.048 -19.225 1.00 95.19 74 ILE A N 1
ATOM 544 C CA . ILE A 1 74 ? 9.773 -10.792 -19.555 1.00 95.19 74 ILE A CA 1
ATOM 545 C C . ILE A 1 74 ? 8.672 -9.830 -20.019 1.00 95.19 74 ILE A C 1
ATOM 547 O O . ILE A 1 74 ? 8.078 -10.030 -21.081 1.00 95.19 74 ILE A O 1
ATOM 551 N N . LEU A 1 75 ? 8.429 -8.753 -19.268 1.00 93.69 75 LEU A N 1
ATOM 552 C CA . LEU A 1 75 ? 7.429 -7.743 -19.618 1.00 93.69 75 LEU A CA 1
ATOM 553 C C . LEU A 1 75 ? 7.779 -7.005 -20.914 1.00 93.69 75 LEU A C 1
ATOM 555 O O . LEU A 1 75 ? 6.904 -6.784 -21.750 1.00 93.69 75 LEU A O 1
ATOM 559 N N . GLY A 1 76 ? 9.055 -6.683 -21.121 1.00 94.44 76 GLY A N 1
ATOM 560 C CA . GLY A 1 76 ? 9.563 -6.090 -22.352 1.00 94.44 76 GLY A CA 1
ATOM 561 C C . GLY A 1 76 ? 9.326 -6.994 -23.559 1.00 94.44 76 GLY A C 1
ATOM 562 O O . GLY A 1 76 ? 8.892 -6.508 -24.602 1.00 94.44 76 GLY A O 1
ATOM 563 N N . LEU A 1 77 ? 9.548 -8.309 -23.432 1.00 95.38 77 LEU A N 1
ATOM 564 C CA . LEU A 1 77 ? 9.278 -9.280 -24.500 1.00 95.38 77 LEU A CA 1
ATOM 565 C C . LEU A 1 77 ? 7.783 -9.368 -24.816 1.00 95.38 77 LEU A C 1
ATOM 567 O O . LEU A 1 77 ? 7.400 -9.402 -25.988 1.00 95.38 77 LEU A O 1
ATOM 571 N N . VAL A 1 78 ? 6.927 -9.370 -23.790 1.00 95.00 78 VAL A N 1
ATOM 572 C CA . VAL A 1 78 ? 5.467 -9.346 -23.964 1.00 95.00 78 VAL A CA 1
ATOM 573 C C . VAL A 1 78 ? 5.040 -8.067 -24.688 1.00 95.00 78 VAL A C 1
ATOM 575 O O . VAL A 1 78 ? 4.329 -8.146 -25.693 1.00 95.00 78 VAL A O 1
ATOM 578 N N . ALA A 1 79 ? 5.530 -6.904 -24.254 1.00 92.94 79 ALA A N 1
ATOM 579 C CA . ALA A 1 79 ? 5.237 -5.618 -24.878 1.00 92.94 79 ALA A CA 1
ATOM 580 C C . ALA A 1 79 ? 5.727 -5.567 -26.336 1.00 92.94 79 ALA A C 1
ATOM 582 O O . ALA A 1 79 ? 4.960 -5.239 -27.243 1.00 92.94 79 ALA A O 1
ATOM 583 N N . ALA A 1 80 ? 6.962 -5.990 -26.601 1.00 92.81 80 ALA A N 1
ATOM 584 C CA . ALA A 1 80 ? 7.518 -6.071 -27.947 1.00 92.81 80 ALA A CA 1
ATOM 585 C C . ALA A 1 80 ? 6.696 -6.990 -28.856 1.00 92.81 80 ALA A C 1
ATOM 587 O O . ALA A 1 80 ? 6.402 -6.632 -29.997 1.00 92.81 80 ALA A O 1
ATOM 588 N N . ARG A 1 81 ? 6.245 -8.142 -28.343 1.00 93.44 81 ARG A N 1
ATOM 589 C CA . ARG A 1 81 ? 5.371 -9.068 -29.073 1.00 93.44 81 ARG A CA 1
ATOM 590 C C . ARG A 1 81 ? 4.015 -8.441 -29.393 1.00 93.44 81 ARG A C 1
ATOM 592 O O . ARG A 1 81 ? 3.514 -8.634 -30.501 1.00 93.44 81 ARG A O 1
ATOM 599 N N . THR A 1 82 ? 3.420 -7.695 -28.458 1.00 90.12 82 THR A N 1
ATOM 600 C CA . THR A 1 82 ? 2.157 -6.979 -28.712 1.00 90.12 82 THR A CA 1
ATOM 601 C C . THR A 1 82 ? 2.324 -5.898 -29.774 1.00 90.12 82 THR A C 1
ATOM 603 O O . THR A 1 82 ? 1.551 -5.860 -30.730 1.00 90.12 82 THR A O 1
ATOM 606 N N . VAL A 1 83 ? 3.385 -5.092 -29.689 1.00 90.50 83 VAL A N 1
ATOM 607 C CA . VAL A 1 83 ? 3.667 -4.046 -30.675 1.00 90.50 83 VAL A CA 1
ATOM 608 C C . VAL A 1 83 ? 3.947 -4.656 -32.042 1.00 90.50 83 VAL A C 1
ATOM 610 O O . VAL A 1 83 ? 3.351 -4.220 -33.020 1.00 90.50 83 VAL A O 1
ATOM 613 N N . TYR A 1 84 ? 4.758 -5.713 -32.124 1.00 90.56 84 TYR A N 1
ATOM 614 C CA . TYR A 1 84 ? 5.046 -6.409 -33.380 1.00 90.56 84 TYR A CA 1
ATOM 615 C C . TYR A 1 84 ? 3.774 -6.898 -34.090 1.00 90.56 84 TYR A C 1
ATOM 617 O O . TYR A 1 84 ? 3.649 -6.757 -35.309 1.00 90.56 84 TYR A O 1
ATOM 625 N N . ARG A 1 85 ? 2.819 -7.449 -33.325 1.00 89.75 85 ARG A N 1
ATOM 626 C CA . ARG A 1 85 ? 1.536 -7.949 -33.843 1.00 89.75 85 ARG A CA 1
ATOM 627 C C . ARG A 1 85 ? 0.627 -6.841 -34.364 1.00 89.75 85 ARG A C 1
ATOM 629 O O . ARG A 1 85 ? -0.035 -7.037 -35.378 1.00 89.75 85 ARG A O 1
ATOM 636 N N . GLU A 1 86 ? 0.596 -5.699 -33.687 1.00 88.31 86 GLU A N 1
ATOM 637 C CA . GLU A 1 86 ? -0.398 -4.647 -33.930 1.00 88.31 86 GLU A CA 1
ATOM 638 C C . GLU A 1 86 ? 0.120 -3.498 -34.815 1.00 88.31 86 GLU A C 1
ATOM 640 O O . GLU A 1 86 ? -0.668 -2.777 -35.430 1.00 88.31 86 GLU A O 1
ATOM 645 N N . TRP A 1 87 ? 1.444 -3.372 -34.976 1.00 85.81 87 TRP A N 1
ATOM 646 C CA . TRP A 1 87 ? 2.099 -2.403 -35.868 1.00 85.81 87 TRP A CA 1
ATOM 647 C C . TRP A 1 87 ? 1.656 -2.403 -37.346 1.00 85.81 87 TRP A C 1
ATOM 649 O O . TRP A 1 87 ? 1.679 -1.327 -37.952 1.00 85.81 87 TRP A O 1
ATOM 659 N N . PRO A 1 88 ? 1.272 -3.541 -37.969 1.00 88.31 88 PRO A N 1
ATOM 660 C CA . PRO A 1 88 ? 0.835 -3.575 -39.367 1.00 88.31 88 PRO A CA 1
ATOM 661 C C . PRO A 1 88 ? -0.420 -2.741 -39.625 1.00 88.31 88 PRO A C 1
ATOM 663 O O . PRO A 1 88 ? -0.597 -2.209 -40.717 1.00 88.31 88 PRO A O 1
ATOM 666 N N . ASN A 1 89 ? -1.308 -2.655 -38.632 1.00 89.62 89 ASN A N 1
ATOM 667 C CA . ASN A 1 89 ? -2.614 -2.043 -38.790 1.00 89.62 89 ASN A CA 1
ATOM 668 C C . ASN A 1 89 ? -2.576 -0.589 -38.280 1.00 89.62 89 ASN A C 1
ATOM 670 O O . ASN A 1 89 ? -2.439 -0.368 -37.074 1.00 89.62 89 ASN A O 1
ATOM 674 N N . PRO A 1 90 ? -2.730 0.424 -39.156 1.00 87.31 90 PRO A N 1
ATOM 675 C CA . PRO A 1 90 ? -2.572 1.828 -38.777 1.00 87.31 90 PRO A CA 1
ATOM 676 C C . PRO A 1 90 ? -3.583 2.281 -37.719 1.00 87.31 90 PRO A C 1
ATOM 678 O O . PRO A 1 90 ? -3.224 3.071 -36.846 1.00 87.31 90 PRO A O 1
ATOM 681 N N . ARG A 1 91 ? -4.813 1.747 -37.749 1.00 90.19 91 ARG A N 1
ATOM 682 C CA . ARG A 1 91 ? -5.847 2.057 -36.751 1.00 90.19 91 ARG A CA 1
ATOM 683 C C . ARG A 1 91 ? -5.489 1.472 -35.387 1.00 90.19 91 ARG A C 1
ATOM 685 O O . ARG A 1 91 ? -5.541 2.176 -34.386 1.00 90.19 91 ARG A O 1
ATOM 692 N N . ARG A 1 92 ? -5.064 0.205 -35.344 1.00 89.25 92 ARG A N 1
ATOM 693 C CA . ARG A 1 92 ? -4.688 -0.455 -34.082 1.00 89.25 92 ARG A CA 1
ATOM 694 C C . ARG A 1 92 ? -3.427 0.146 -33.469 1.00 89.25 92 ARG A C 1
ATOM 696 O O . ARG A 1 92 ? -3.398 0.382 -32.268 1.00 89.25 92 ARG A O 1
ATOM 703 N N . ARG A 1 93 ? -2.432 0.490 -34.292 1.00 89.62 93 ARG A N 1
ATOM 704 C CA . ARG A 1 93 ? -1.239 1.227 -33.853 1.00 89.62 93 ARG A CA 1
ATOM 705 C C . ARG A 1 93 ? -1.597 2.576 -33.233 1.00 89.62 93 ARG A C 1
ATOM 707 O O . ARG A 1 93 ? -1.088 2.899 -32.167 1.00 89.62 93 ARG A O 1
ATOM 714 N N . HIS A 1 94 ? -2.443 3.364 -33.900 1.00 91.38 94 HIS A N 1
ATOM 715 C CA . HIS A 1 94 ? -2.878 4.657 -33.373 1.00 91.38 94 HIS A CA 1
ATOM 716 C C . HIS A 1 94 ? -3.572 4.491 -32.016 1.00 91.38 94 HIS A C 1
ATOM 718 O O . HIS A 1 94 ? -3.187 5.150 -31.056 1.00 91.38 94 HIS A O 1
ATOM 724 N N . ASN A 1 95 ? -4.505 3.541 -31.913 1.00 92.19 95 ASN A N 1
ATOM 725 C CA . ASN A 1 95 ? -5.216 3.261 -30.666 1.00 92.19 95 ASN A CA 1
ATOM 726 C C . ASN A 1 95 ? -4.275 2.817 -29.535 1.00 92.19 95 ASN A C 1
ATOM 728 O O . ASN A 1 95 ? -4.442 3.265 -28.406 1.00 92.19 95 ASN A O 1
ATOM 732 N N . LEU A 1 96 ? -3.268 1.985 -29.826 1.00 91.00 96 LEU A N 1
ATOM 733 C CA . LEU A 1 96 ? -2.263 1.577 -28.839 1.00 91.00 96 LEU A CA 1
ATOM 734 C C . LEU A 1 96 ? -1.445 2.760 -28.326 1.00 91.00 96 LEU A C 1
ATOM 736 O O . LEU A 1 96 ? -1.311 2.930 -27.118 1.00 91.00 96 LEU A O 1
ATOM 740 N N . ILE A 1 97 ? -0.907 3.582 -29.232 1.00 90.94 97 ILE A N 1
ATOM 741 C CA . ILE A 1 97 ? -0.072 4.728 -28.854 1.00 90.94 97 ILE A CA 1
ATOM 742 C C . ILE A 1 97 ? -0.891 5.721 -28.031 1.00 90.94 97 ILE A C 1
ATOM 744 O O . ILE A 1 97 ? -0.448 6.126 -26.963 1.00 90.94 97 ILE A O 1
ATOM 748 N N . MET A 1 98 ? -2.091 6.078 -28.495 1.00 93.81 98 MET A N 1
ATOM 749 C CA . MET A 1 98 ? -2.952 7.028 -27.788 1.00 93.81 98 MET A CA 1
ATOM 750 C C . MET A 1 98 ? -3.414 6.479 -26.436 1.00 93.81 98 MET A C 1
ATOM 752 O O . MET A 1 98 ? -3.397 7.208 -25.448 1.00 93.81 98 MET A O 1
ATOM 756 N N . GLY A 1 99 ? -3.755 5.188 -26.365 1.00 93.00 99 GLY A N 1
ATOM 757 C CA . GLY A 1 99 ? -4.148 4.533 -25.119 1.00 93.00 99 GLY A CA 1
ATOM 758 C C . GLY A 1 99 ? -3.035 4.547 -24.073 1.00 93.00 99 GLY A C 1
ATOM 759 O O . GLY A 1 99 ? -3.260 4.973 -22.943 1.00 93.00 99 GLY A O 1
ATOM 760 N N . TYR A 1 100 ? -1.816 4.144 -24.446 1.00 91.50 100 TYR A N 1
ATOM 761 C CA . TYR A 1 100 ? -0.690 4.143 -23.510 1.00 91.50 100 TYR A CA 1
ATOM 762 C C . TYR A 1 100 ? -0.172 5.542 -23.183 1.00 91.50 100 TYR A C 1
ATOM 764 O O . TYR A 1 100 ? 0.269 5.752 -22.059 1.00 91.50 100 TYR A O 1
ATOM 772 N N . LEU A 1 101 ? -0.254 6.504 -24.106 1.00 93.62 101 LEU A N 1
ATOM 773 C CA . LEU A 1 101 ? 0.113 7.895 -23.830 1.00 93.62 101 LEU A CA 1
ATOM 774 C C . LEU A 1 101 ? -0.859 8.547 -22.839 1.00 93.62 101 LEU A C 1
ATOM 776 O O . LEU A 1 101 ? -0.440 9.274 -21.947 1.00 93.62 101 LEU A O 1
ATOM 780 N N . PHE A 1 102 ? -2.155 8.249 -22.951 1.00 95.56 102 PHE A N 1
ATOM 781 C CA . PHE A 1 102 ? -3.146 8.716 -21.984 1.00 95.56 102 PHE A CA 1
ATOM 782 C C . PHE A 1 102 ? -2.971 8.051 -20.610 1.00 95.56 102 PHE A C 1
ATOM 784 O O . PHE A 1 102 ? -3.150 8.691 -19.577 1.00 95.56 102 PHE A O 1
ATOM 791 N N . LEU A 1 103 ? -2.578 6.773 -20.589 1.00 95.06 103 LEU A N 1
ATOM 792 C CA . LEU A 1 103 ? -2.355 6.017 -19.357 1.00 95.06 103 LEU A CA 1
ATOM 793 C C . LEU A 1 103 ? -0.976 6.279 -18.723 1.00 95.06 103 LEU A C 1
ATOM 795 O O . LEU A 1 103 ? -0.789 5.990 -17.542 1.00 95.06 103 LEU A O 1
ATOM 799 N N . SER A 1 104 ? -0.005 6.825 -19.465 1.00 92.50 104 SER A N 1
ATOM 800 C CA . SER A 1 104 ? 1.382 6.961 -19.006 1.00 92.50 104 SER A CA 1
ATOM 801 C C . SER A 1 104 ? 1.558 7.726 -17.689 1.00 92.50 104 SER A C 1
ATOM 803 O O . SER A 1 104 ? 2.320 7.223 -16.866 1.00 92.50 104 SER A O 1
ATOM 805 N N . PRO A 1 105 ? 0.890 8.871 -17.407 1.00 94.00 105 PRO A N 1
ATOM 806 C CA . PRO A 1 105 ? 1.079 9.548 -16.122 1.00 94.00 105 PRO A CA 1
ATOM 807 C C . PRO A 1 105 ? 0.618 8.680 -14.945 1.00 94.00 105 PRO A C 1
ATOM 809 O O . PRO A 1 105 ? 1.313 8.594 -13.935 1.00 94.00 105 PRO A O 1
ATOM 812 N N . TYR A 1 106 ? -0.507 7.975 -15.098 1.00 95.44 106 TYR A N 1
ATOM 813 C CA . TYR A 1 106 ? -0.991 7.038 -14.088 1.00 95.44 106 TYR A CA 1
ATOM 814 C C . TYR A 1 106 ? -0.032 5.853 -13.922 1.00 95.44 106 TYR A C 1
ATOM 816 O O . TYR A 1 106 ? 0.361 5.540 -12.801 1.00 95.44 106 TYR A O 1
ATOM 824 N N . LEU A 1 107 ? 0.415 5.239 -15.025 1.00 92.62 107 LEU A N 1
ATOM 825 C CA . LEU A 1 107 ? 1.361 4.120 -14.978 1.00 92.62 107 LEU A CA 1
ATOM 826 C C . LEU A 1 107 ? 2.669 4.497 -14.293 1.00 92.62 107 LEU A C 1
ATOM 828 O O . LEU A 1 107 ? 3.162 3.710 -13.496 1.00 92.62 107 LEU A O 1
ATOM 832 N N . VAL A 1 108 ? 3.228 5.676 -14.572 1.00 91.19 108 VAL A N 1
ATOM 833 C CA . VAL A 1 108 ? 4.476 6.120 -13.935 1.00 91.19 108 VAL A CA 1
ATOM 834 C C . VAL A 1 108 ? 4.298 6.212 -12.421 1.00 91.19 108 VAL A C 1
ATOM 836 O O . VAL A 1 108 ? 5.121 5.674 -11.681 1.00 91.19 108 VAL A O 1
ATOM 839 N N . ILE A 1 109 ? 3.204 6.821 -11.954 1.00 93.06 109 ILE A N 1
ATOM 840 C CA . ILE A 1 109 ? 2.922 6.960 -10.519 1.00 93.06 109 ILE A CA 1
ATOM 841 C C . ILE A 1 109 ? 2.697 5.586 -9.878 1.00 93.06 109 ILE A C 1
ATOM 843 O O . ILE A 1 109 ? 3.347 5.258 -8.889 1.00 93.06 109 ILE A O 1
ATOM 847 N N . THR A 1 110 ? 1.823 4.755 -10.447 1.00 93.94 110 THR A N 1
ATOM 848 C CA . THR A 1 110 ? 1.494 3.434 -9.895 1.00 93.94 110 THR A CA 1
ATOM 849 C C . THR A 1 110 ? 2.688 2.485 -9.919 1.00 93.94 110 THR A C 1
ATOM 851 O O . THR A 1 110 ? 2.934 1.788 -8.935 1.00 93.94 110 THR A O 1
ATOM 854 N N . LEU A 1 111 ? 3.467 2.454 -11.003 1.00 91.56 111 LEU A N 1
ATOM 855 C CA . LEU A 1 111 ? 4.651 1.602 -11.072 1.00 91.56 111 LEU A CA 1
ATOM 856 C C . LEU A 1 111 ? 5.719 2.049 -10.073 1.00 91.56 111 LEU A C 1
ATOM 858 O O . LEU A 1 111 ? 6.350 1.196 -9.461 1.00 91.56 111 LEU A O 1
ATOM 862 N N . THR A 1 112 ? 5.883 3.357 -9.861 1.00 89.62 112 THR A N 1
ATOM 863 C CA . THR A 1 112 ? 6.902 3.883 -8.943 1.00 89.62 112 THR A CA 1
ATOM 864 C C . THR A 1 112 ? 6.502 3.719 -7.483 1.00 89.62 112 THR A C 1
ATOM 866 O O . THR A 1 112 ? 7.265 3.152 -6.709 1.00 89.62 112 THR A O 1
ATOM 869 N N . PHE A 1 113 ? 5.308 4.177 -7.105 1.00 91.00 113 PHE A N 1
ATOM 870 C CA . PHE A 1 113 ? 4.913 4.314 -5.699 1.00 91.00 113 PHE A CA 1
ATOM 871 C C . PHE A 1 113 ? 4.036 3.178 -5.174 1.00 91.00 113 PHE A C 1
ATOM 873 O O . PHE A 1 113 ? 3.832 3.075 -3.969 1.00 91.00 113 PHE A O 1
ATOM 880 N N . THR A 1 114 ? 3.500 2.325 -6.046 1.00 93.81 114 THR A N 1
ATOM 881 C CA . THR A 1 114 ? 2.704 1.163 -5.628 1.00 93.81 114 THR A CA 1
ATOM 882 C C . THR A 1 114 ? 3.449 -0.121 -5.938 1.00 93.81 114 THR A C 1
ATOM 884 O O . THR A 1 114 ? 3.842 -0.836 -5.024 1.00 93.81 114 THR A O 1
ATOM 887 N N . VAL A 1 115 ? 3.692 -0.408 -7.218 1.00 91.31 115 VAL A N 1
ATOM 888 C CA . VAL A 1 115 ? 4.340 -1.663 -7.621 1.00 91.31 115 VAL A CA 1
ATOM 889 C C . VAL A 1 115 ? 5.792 -1.695 -7.152 1.00 91.31 115 VAL A C 1
ATOM 891 O O . VAL A 1 115 ? 6.206 -2.694 -6.577 1.00 91.31 115 VAL A O 1
ATOM 894 N N . GLY A 1 116 ? 6.543 -0.605 -7.328 1.00 88.88 116 GLY A N 1
ATOM 895 C CA . GLY A 1 116 ? 7.928 -0.485 -6.868 1.00 88.88 116 GLY A CA 1
ATOM 896 C C . GLY A 1 116 ? 8.061 -0.714 -5.364 1.00 88.88 116 GLY A C 1
ATOM 897 O O . GLY A 1 116 ? 8.853 -1.554 -4.944 1.00 88.88 116 GLY A O 1
ATOM 898 N N . VAL A 1 117 ? 7.211 -0.062 -4.567 1.00 90.12 117 VAL A N 1
ATOM 899 C CA . VAL A 1 117 ? 7.182 -0.225 -3.104 1.00 90.12 117 VAL A CA 1
ATOM 900 C C . VAL A 1 117 ? 6.796 -1.649 -2.696 1.00 90.12 117 VAL A C 1
ATOM 902 O O . VAL A 1 117 ? 7.399 -2.206 -1.783 1.00 90.12 117 VAL A O 1
ATOM 905 N N . VAL A 1 118 ? 5.836 -2.279 -3.381 1.00 92.69 118 VAL A N 1
ATOM 906 C CA . VAL A 1 118 ? 5.454 -3.678 -3.120 1.00 92.69 118 VAL A CA 1
ATOM 907 C C . VAL A 1 118 ? 6.588 -4.641 -3.467 1.00 92.69 118 VAL A C 1
ATOM 909 O O . VAL A 1 118 ? 6.861 -5.553 -2.692 1.00 92.69 118 VAL A O 1
ATOM 912 N N . LEU A 1 119 ? 7.269 -4.445 -4.599 1.00 89.56 119 LEU A N 1
ATOM 913 C CA . LEU A 1 119 ? 8.426 -5.257 -4.980 1.00 89.56 119 LEU A CA 1
ATOM 914 C C . LEU A 1 119 ? 9.574 -5.093 -3.983 1.00 89.56 119 LEU A C 1
ATOM 916 O O . LEU A 1 119 ? 10.209 -6.080 -3.625 1.00 89.56 119 LEU A O 1
ATOM 920 N N . PHE A 1 120 ? 9.812 -3.871 -3.507 1.00 88.25 120 PHE A N 1
ATOM 921 C CA . PHE A 1 120 ? 10.770 -3.599 -2.441 1.00 88.25 120 PHE A CA 1
ATOM 922 C C . PHE A 1 120 ? 10.382 -4.324 -1.142 1.00 88.25 120 PHE A C 1
ATOM 924 O O . PHE A 1 120 ? 11.204 -5.056 -0.596 1.00 88.25 120 PHE A O 1
ATOM 931 N N . ALA A 1 121 ? 9.127 -4.206 -0.692 1.00 90.56 121 ALA A N 1
ATOM 932 C CA . ALA A 1 121 ? 8.618 -4.876 0.508 1.00 90.56 121 ALA A CA 1
ATOM 933 C C . ALA A 1 121 ? 8.724 -6.410 0.415 1.00 90.56 121 ALA A C 1
ATOM 935 O O . ALA A 1 121 ? 9.113 -7.077 1.372 1.00 90.56 121 ALA A O 1
ATOM 936 N N . LEU A 1 122 ? 8.415 -6.962 -0.760 1.00 91.06 122 LEU A N 1
ATOM 937 C CA . LEU A 1 122 ? 8.552 -8.385 -1.050 1.00 91.06 122 LEU A CA 1
ATOM 938 C C . LEU A 1 122 ? 10.019 -8.811 -1.088 1.00 91.06 122 LEU A C 1
ATOM 940 O O . LEU A 1 122 ? 10.344 -9.901 -0.651 1.00 91.06 122 LEU A O 1
ATOM 944 N N . TYR A 1 123 ? 10.926 -7.977 -1.591 1.00 89.00 123 TYR A N 1
ATOM 945 C CA . TYR A 1 123 ? 12.348 -8.294 -1.568 1.00 89.00 123 TYR A CA 1
ATOM 946 C C . TYR A 1 123 ? 12.880 -8.333 -0.132 1.00 89.00 123 TYR A C 1
ATOM 948 O O . TYR A 1 123 ? 13.484 -9.327 0.272 1.00 89.00 123 TYR A O 1
ATOM 956 N N . ILE A 1 124 ? 12.616 -7.299 0.671 1.00 89.62 124 ILE A N 1
ATOM 957 C CA . ILE A 1 124 ? 13.095 -7.255 2.060 1.00 89.62 124 ILE A CA 1
ATOM 958 C C . ILE A 1 124 ? 12.462 -8.346 2.931 1.00 89.62 124 ILE A C 1
ATOM 960 O O . ILE A 1 124 ? 13.091 -8.769 3.890 1.00 89.62 124 ILE A O 1
ATOM 964 N N . SER A 1 125 ? 11.280 -8.879 2.594 1.00 90.81 125 SER A N 1
ATOM 965 C CA . SER A 1 125 ? 10.684 -9.982 3.362 1.00 90.81 125 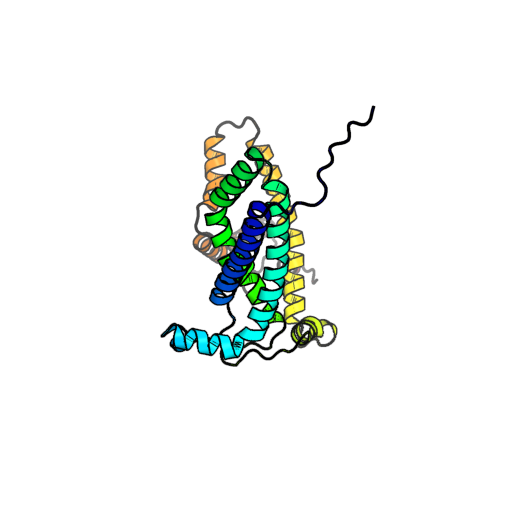SER A CA 1
ATOM 966 C C . SER A 1 125 ? 11.465 -11.298 3.265 1.00 90.81 125 SER A C 1
ATOM 968 O O . SER A 1 125 ? 11.300 -12.146 4.141 1.00 90.81 125 SER A O 1
ATOM 970 N N . PHE A 1 126 ? 12.350 -11.465 2.274 1.00 91.50 126 PHE A N 1
ATOM 971 C CA . PHE A 1 126 ? 13.291 -12.597 2.169 1.00 91.50 126 PHE A CA 1
ATOM 972 C C . PHE A 1 126 ? 14.701 -12.283 2.693 1.00 91.50 126 PHE A C 1
ATOM 974 O O . PHE A 1 126 ? 15.601 -13.122 2.598 1.00 91.50 126 PHE A O 1
ATOM 981 N N . ASN A 1 127 ? 14.916 -11.073 3.211 1.00 89.56 127 ASN A N 1
ATOM 982 C CA . ASN A 1 127 ? 16.207 -10.630 3.717 1.00 89.56 127 ASN A CA 1
ATOM 983 C C . ASN A 1 127 ? 16.106 -10.276 5.205 1.00 89.56 127 ASN A C 1
ATOM 985 O O . ASN A 1 127 ? 15.066 -9.838 5.696 1.00 89.56 127 ASN A O 1
ATOM 989 N N . ASN A 1 128 ? 17.195 -10.449 5.941 1.00 89.19 128 ASN A N 1
ATOM 990 C CA . ASN A 1 128 ? 17.368 -9.787 7.221 1.00 89.19 128 ASN A CA 1
ATOM 991 C C . ASN A 1 128 ? 17.780 -8.341 6.936 1.00 89.19 128 ASN A C 1
ATOM 993 O O . ASN A 1 128 ? 18.864 -8.098 6.407 1.00 89.19 128 ASN A O 1
ATOM 997 N N . TYR A 1 129 ? 16.876 -7.403 7.201 1.00 85.38 129 TYR A N 1
ATOM 998 C CA . TYR A 1 129 ? 17.051 -5.997 6.861 1.00 85.38 129 TYR A CA 1
ATOM 999 C C . TYR A 1 129 ? 16.657 -5.119 8.046 1.00 85.38 129 TYR A C 1
ATOM 1001 O O . TYR A 1 129 ? 15.504 -5.138 8.477 1.00 85.38 129 TYR A O 1
ATOM 1009 N N . ASP A 1 130 ? 17.605 -4.331 8.548 1.00 81.56 130 ASP A N 1
ATOM 1010 C CA . ASP A 1 130 ? 17.419 -3.448 9.703 1.00 81.56 130 ASP A CA 1
ATOM 1011 C C . ASP A 1 130 ? 17.744 -1.976 9.396 1.00 81.56 130 ASP A C 1
ATOM 1013 O O . ASP A 1 130 ? 17.946 -1.186 10.313 1.00 81.56 130 ASP A O 1
ATOM 1017 N N . ILE A 1 131 ? 17.759 -1.584 8.112 1.00 81.81 131 ILE A N 1
ATOM 1018 C CA . ILE A 1 131 ? 18.068 -0.229 7.604 1.00 81.81 131 ILE A CA 1
ATOM 1019 C C . ILE A 1 131 ? 19.531 0.203 7.834 1.00 81.81 131 ILE A C 1
ATOM 1021 O O . ILE A 1 131 ? 20.048 1.004 7.056 1.00 81.81 131 ILE A O 1
ATOM 1025 N N . PHE A 1 132 ? 20.213 -0.318 8.851 1.00 81.06 132 PHE A N 1
ATOM 1026 C CA . PHE A 1 132 ? 21.575 0.066 9.226 1.00 81.06 132 PHE A CA 1
ATOM 1027 C C . PHE A 1 132 ? 22.644 -0.881 8.682 1.00 81.06 132 PHE A C 1
ATOM 1029 O O . PHE A 1 132 ? 23.793 -0.470 8.523 1.00 81.06 132 PHE A O 1
ATOM 1036 N N . THR A 1 133 ? 22.280 -2.129 8.401 1.00 80.44 133 THR A N 1
ATOM 1037 C CA . THR A 1 133 ? 23.171 -3.150 7.851 1.00 80.44 133 THR A CA 1
ATOM 1038 C C . THR A 1 133 ? 22.800 -3.494 6.404 1.00 80.44 133 THR A C 1
ATOM 1040 O O . THR A 1 133 ? 21.656 -3.281 5.979 1.00 80.44 133 THR A O 1
ATOM 1043 N N . PRO A 1 134 ? 23.760 -3.994 5.600 1.00 78.00 134 PRO A N 1
ATOM 1044 C CA . PRO A 1 134 ? 23.439 -4.528 4.285 1.00 78.00 134 PRO A CA 1
ATOM 1045 C C . PRO A 1 134 ? 22.421 -5.672 4.399 1.00 78.00 134 PRO A C 1
ATOM 1047 O O . PRO A 1 134 ? 22.562 -6.507 5.289 1.00 78.00 134 PRO A O 1
ATOM 1050 N N . PRO A 1 135 ? 21.426 -5.750 3.495 1.00 82.69 135 PRO A N 1
ATOM 1051 C CA . PRO A 1 135 ? 20.449 -6.831 3.508 1.00 82.69 135 PRO A CA 1
ATOM 1052 C C . PRO A 1 135 ? 21.143 -8.186 3.339 1.00 82.69 135 PRO A C 1
ATOM 1054 O O . PRO A 1 135 ? 21.816 -8.425 2.334 1.00 82.69 135 PRO A O 1
ATOM 1057 N N . GLU A 1 136 ? 20.939 -9.085 4.299 1.00 85.38 136 GLU A N 1
ATOM 1058 C CA . GLU A 1 136 ? 21.426 -10.462 4.224 1.00 85.38 136 GLU A CA 1
ATOM 1059 C C . GLU A 1 136 ? 20.308 -11.388 3.748 1.00 85.38 136 GLU A C 1
ATOM 1061 O O . GLU A 1 136 ? 19.226 -11.419 4.333 1.00 85.38 136 GLU A O 1
ATOM 1066 N N . TRP A 1 137 ? 20.552 -12.173 2.700 1.00 87.56 137 TRP A N 1
ATOM 1067 C CA . TRP A 1 137 ? 19.547 -13.100 2.183 1.00 87.56 137 TRP A CA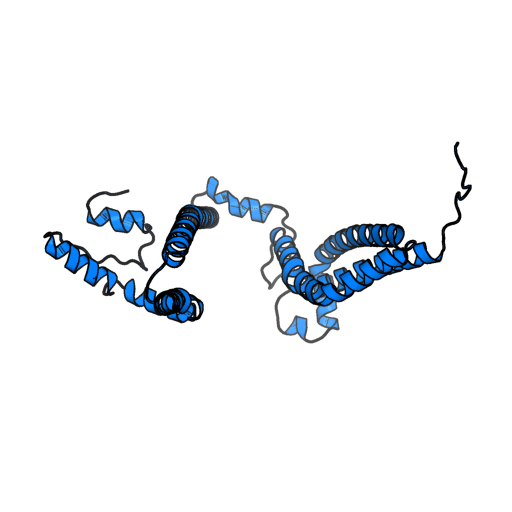 1
ATOM 1068 C C . TRP A 1 137 ? 19.316 -14.262 3.158 1.00 87.56 137 TRP A C 1
ATOM 1070 O O . TRP A 1 137 ? 20.172 -15.132 3.313 1.00 87.56 137 TRP A O 1
ATOM 1080 N N . THR A 1 138 ? 18.134 -14.311 3.775 1.00 90.19 138 THR A N 1
ATOM 1081 C CA . THR A 1 138 ? 17.732 -15.364 4.727 1.00 90.19 138 THR A CA 1
ATOM 1082 C C . THR A 1 138 ? 16.699 -16.332 4.150 1.00 90.19 138 THR A C 1
ATOM 1084 O O . THR A 1 138 ? 16.301 -17.299 4.806 1.00 90.19 138 THR A O 1
ATOM 1087 N N . GLY A 1 139 ? 16.261 -16.110 2.908 1.00 91.19 139 GLY A N 1
ATOM 1088 C CA . GLY A 1 139 ? 15.267 -16.944 2.246 1.00 91.19 139 GLY A CA 1
ATOM 1089 C C . GLY A 1 139 ? 13.945 -16.942 3.014 1.00 91.19 139 GLY A C 1
ATOM 1090 O O . GLY A 1 139 ? 13.350 -15.894 3.245 1.00 91.19 139 GLY A O 1
ATOM 1091 N N . PHE A 1 140 ? 13.465 -18.122 3.412 1.00 92.12 140 PHE A N 1
ATOM 1092 C CA . PHE A 1 140 ? 12.172 -18.269 4.091 1.00 92.12 140 PHE A CA 1
ATOM 1093 C C . PHE A 1 140 ? 12.245 -18.202 5.624 1.00 92.12 140 PHE A C 1
ATOM 1095 O O . PHE A 1 140 ? 11.212 -18.363 6.275 1.00 92.12 140 PHE A O 1
ATOM 1102 N N . ASP A 1 141 ? 13.414 -17.949 6.224 1.00 91.31 141 ASP A N 1
ATOM 1103 C CA . ASP A 1 141 ? 13.543 -17.954 7.689 1.00 91.31 141 ASP A CA 1
ATOM 1104 C C . ASP A 1 141 ? 12.669 -16.882 8.362 1.00 91.31 141 ASP A C 1
ATOM 1106 O O . ASP A 1 141 ? 12.059 -17.142 9.395 1.00 91.31 141 ASP A O 1
ATOM 1110 N N . ASN A 1 142 ? 12.496 -15.712 7.736 1.00 90.19 142 ASN A N 1
ATOM 1111 C CA . ASN A 1 142 ? 11.572 -14.673 8.210 1.00 90.19 142 ASN A CA 1
ATOM 1112 C C . ASN A 1 142 ? 10.132 -15.192 8.358 1.00 90.19 142 ASN A C 1
ATOM 1114 O O . ASN A 1 142 ? 9.469 -14.926 9.360 1.00 90.19 142 ASN A O 1
ATOM 1118 N N . TYR A 1 143 ? 9.663 -15.974 7.385 1.00 90.38 143 TYR A N 1
ATOM 1119 C CA . TYR A 1 143 ? 8.335 -16.580 7.422 1.00 90.38 143 TYR A CA 1
ATOM 1120 C C . TYR A 1 143 ? 8.272 -17.719 8.437 1.00 90.38 143 TYR A C 1
ATOM 1122 O O . TYR A 1 143 ? 7.306 -17.807 9.191 1.00 90.38 143 TYR A O 1
ATOM 1130 N N . ALA A 1 144 ? 9.309 -18.559 8.505 1.00 89.50 144 ALA A N 1
ATOM 1131 C CA . ALA A 1 144 ? 9.390 -19.609 9.512 1.00 89.50 144 ALA A CA 1
ATOM 1132 C C . ALA A 1 144 ? 9.296 -19.012 10.923 1.00 89.50 144 ALA A C 1
ATOM 1134 O O . ALA A 1 144 ? 8.474 -19.469 11.707 1.00 89.50 144 ALA A O 1
ATOM 1135 N N . ARG A 1 145 ? 10.058 -17.946 11.214 1.00 87.25 145 ARG A N 1
ATOM 1136 C CA . ARG A 1 145 ? 9.992 -17.177 12.468 1.00 87.25 145 ARG A CA 1
ATOM 1137 C C . ARG A 1 145 ? 8.597 -16.615 12.730 1.00 87.25 145 ARG A C 1
ATOM 1139 O O . ARG A 1 145 ? 8.058 -16.839 13.804 1.00 87.25 145 ARG A O 1
ATOM 1146 N N . ALA A 1 146 ? 7.972 -15.976 11.742 1.00 86.44 146 ALA A N 1
ATOM 1147 C CA . ALA A 1 146 ? 6.616 -15.442 11.894 1.00 86.44 146 ALA A CA 1
ATOM 1148 C C . ALA A 1 146 ? 5.590 -16.521 12.297 1.00 86.44 146 ALA A C 1
ATOM 1150 O O . ALA A 1 146 ? 4.699 -16.259 13.101 1.00 86.44 146 ALA A O 1
ATOM 1151 N N . PHE A 1 147 ? 5.732 -17.748 11.786 1.00 87.81 147 PHE A N 1
ATOM 1152 C CA . PHE A 1 147 ? 4.829 -18.859 12.094 1.00 87.81 147 PHE A CA 1
ATOM 1153 C C . PHE A 1 147 ? 5.288 -19.760 13.254 1.00 87.81 147 PHE A C 1
ATOM 1155 O O . PHE A 1 147 ? 4.554 -20.675 13.632 1.00 87.81 147 PHE A O 1
ATOM 1162 N N . ARG A 1 148 ? 6.440 -19.497 13.893 1.00 86.12 148 ARG A N 1
ATOM 1163 C CA . ARG A 1 148 ? 6.897 -20.256 15.078 1.00 86.12 148 ARG A CA 1
ATOM 1164 C C . ARG A 1 148 ? 5.947 -20.144 16.262 1.00 86.12 148 ARG A C 1
ATOM 1166 O O . ARG A 1 148 ? 5.943 -21.049 17.093 1.00 86.12 148 ARG A O 1
ATOM 1173 N N . GLY A 1 149 ? 5.098 -19.117 16.308 1.00 77.38 149 GLY A N 1
ATOM 1174 C CA . GLY A 1 149 ? 4.045 -18.981 17.315 1.00 77.38 149 GLY A CA 1
ATOM 1175 C C . GLY A 1 149 ? 3.071 -20.168 17.392 1.00 77.38 149 GLY A C 1
ATOM 1176 O O . GLY A 1 149 ? 2.443 -20.351 18.430 1.00 77.38 149 GLY A O 1
ATOM 1177 N N . PHE A 1 150 ? 2.974 -21.014 16.354 1.00 78.69 150 PHE A N 1
ATOM 1178 C CA . PHE A 1 150 ? 2.230 -22.282 16.438 1.00 78.69 150 PHE A CA 1
ATOM 1179 C C . PHE A 1 150 ? 2.878 -23.305 17.386 1.00 78.69 150 PHE A C 1
ATOM 1181 O O . PHE A 1 150 ? 2.173 -24.123 17.971 1.00 78.69 150 PHE A O 1
ATOM 1188 N N . SER A 1 151 ? 4.203 -23.254 17.543 1.00 78.94 151 SER A N 1
ATOM 1189 C CA . SER A 1 151 ? 4.986 -24.198 18.351 1.00 78.94 151 SER A CA 1
ATOM 1190 C C . SER A 1 151 ? 5.530 -23.577 19.642 1.00 78.94 151 SER A C 1
ATOM 1192 O O . SER A 1 151 ? 5.726 -24.292 20.621 1.00 78.94 151 SER A O 1
ATOM 1194 N N . ASN A 1 152 ? 5.784 -22.263 19.663 1.00 77.75 152 ASN A N 1
ATOM 1195 C CA . ASN A 1 152 ? 6.339 -21.536 20.804 1.00 77.75 152 ASN A CA 1
ATOM 1196 C C . ASN A 1 152 ? 5.415 -20.375 21.232 1.00 77.75 152 ASN A C 1
ATOM 1198 O O . ASN A 1 152 ? 5.326 -19.374 20.516 1.00 77.75 152 ASN A O 1
ATOM 1202 N N . PRO A 1 153 ? 4.783 -20.439 22.420 1.00 73.62 153 PRO A N 1
ATOM 1203 C CA . PRO A 1 153 ? 3.912 -19.374 22.924 1.00 73.62 153 PRO A CA 1
ATOM 1204 C C . PRO A 1 153 ? 4.590 -18.007 23.104 1.00 73.62 153 PRO A C 1
ATOM 1206 O O . PRO A 1 153 ? 3.888 -16.998 23.174 1.00 73.62 153 PRO A O 1
ATOM 1209 N N . ALA A 1 154 ? 5.925 -17.957 23.191 1.00 73.69 154 ALA A N 1
ATOM 1210 C CA . ALA A 1 154 ? 6.684 -16.713 23.326 1.00 73.69 154 ALA A CA 1
ATOM 1211 C C . ALA A 1 154 ? 6.757 -15.888 22.023 1.00 73.69 154 ALA A C 1
ATOM 1213 O O . ALA A 1 154 ? 7.038 -14.698 22.083 1.00 73.69 154 ALA A O 1
ATOM 1214 N N . GLU A 1 155 ? 6.469 -16.488 20.861 1.00 79.00 155 GLU A N 1
ATOM 1215 C CA . GLU A 1 155 ? 6.538 -15.845 19.533 1.00 79.00 155 GLU A CA 1
ATOM 1216 C C . GLU A 1 155 ? 5.141 -15.726 18.883 1.00 79.00 155 GLU A C 1
ATOM 1218 O O . GLU A 1 155 ? 4.972 -15.823 17.667 1.00 79.00 155 GLU A O 1
ATOM 1223 N N . LYS A 1 156 ? 4.093 -15.555 19.701 1.00 83.88 156 LYS A N 1
ATOM 1224 C CA . LYS A 1 156 ? 2.689 -15.571 19.246 1.00 83.88 156 LYS A CA 1
ATOM 1225 C C . LYS A 1 156 ? 2.182 -14.257 18.646 1.00 83.88 156 LYS A C 1
ATOM 1227 O O . LYS A 1 156 ? 1.060 -14.230 18.147 1.00 83.88 156 LYS A O 1
ATOM 1232 N N . ASP A 1 157 ? 2.963 -13.179 18.688 1.00 86.81 157 ASP A N 1
ATOM 1233 C CA . ASP A 1 157 ? 2.490 -11.828 18.350 1.00 86.81 157 ASP A CA 1
ATOM 1234 C C . ASP A 1 157 ? 1.977 -11.713 16.910 1.00 86.81 157 ASP A C 1
ATOM 1236 O O . ASP A 1 157 ? 0.942 -11.086 16.662 1.00 86.81 157 ASP A O 1
ATOM 1240 N N . PHE A 1 158 ? 2.648 -12.373 15.959 1.00 88.00 158 PHE A N 1
ATOM 1241 C CA . PHE A 1 158 ? 2.207 -12.406 14.564 1.00 88.00 158 PHE A CA 1
ATOM 1242 C C . PHE A 1 158 ? 0.861 -13.127 14.413 1.00 88.00 158 PHE A C 1
ATOM 1244 O O . PHE A 1 158 ? -0.066 -12.586 13.809 1.00 88.00 158 PHE A O 1
ATOM 1251 N N . LEU A 1 159 ? 0.721 -14.316 15.011 1.00 87.62 159 LEU A N 1
ATOM 1252 C CA . LEU A 1 159 ? -0.522 -15.092 14.968 1.00 87.62 159 LEU A CA 1
ATOM 1253 C C . LEU A 1 159 ? -1.663 -14.361 15.678 1.00 87.62 159 LEU A C 1
ATOM 1255 O O . LEU A 1 159 ? -2.781 -14.345 15.170 1.00 87.62 159 LEU A O 1
ATOM 1259 N N . GLN A 1 160 ? -1.385 -13.730 16.820 1.00 87.12 160 GLN A N 1
ATOM 1260 C CA . GLN A 1 160 ? -2.367 -12.940 17.556 1.00 87.12 160 GLN A CA 1
ATOM 1261 C C . GLN A 1 160 ? -2.844 -11.748 16.723 1.00 87.12 160 GLN A C 1
ATOM 1263 O O . GLN A 1 160 ? -4.044 -11.494 16.638 1.00 87.12 160 GLN A O 1
ATOM 1268 N N . SER A 1 161 ? -1.922 -11.039 16.071 1.00 89.50 161 SER A N 1
ATOM 1269 C CA . SER A 1 161 ? -2.255 -9.914 15.193 1.00 89.50 161 SER A CA 1
ATOM 1270 C C . SER A 1 161 ? -3.093 -10.369 13.999 1.00 89.50 161 SER A C 1
ATOM 1272 O O . SER A 1 161 ? -4.109 -9.748 13.687 1.00 89.50 161 SER A O 1
ATOM 1274 N N . LEU A 1 162 ? -2.726 -11.492 13.373 1.00 91.19 162 LEU A N 1
ATOM 1275 C CA . LEU A 1 162 ? -3.480 -12.084 12.269 1.00 91.19 162 LEU A CA 1
ATOM 1276 C C . LEU A 1 162 ? -4.892 -12.499 12.707 1.00 91.19 162 LEU A C 1
ATOM 1278 O O . LEU A 1 162 ? -5.867 -12.164 12.038 1.00 91.19 162 LEU A O 1
ATOM 1282 N N . HIS A 1 163 ? -5.008 -13.172 13.852 1.00 89.62 163 HIS A N 1
ATOM 1283 C CA . HIS A 1 163 ? -6.282 -13.553 14.455 1.00 89.62 163 HIS A CA 1
ATOM 1284 C C . HIS A 1 163 ? -7.165 -12.330 14.722 1.00 89.62 163 HIS A C 1
ATOM 1286 O O . HIS A 1 163 ? -8.331 -12.321 14.334 1.00 89.62 163 HIS A O 1
ATOM 1292 N N . ASN A 1 164 ? -6.607 -11.273 15.315 1.00 88.69 164 ASN A N 1
ATOM 1293 C CA . ASN A 1 164 ? -7.337 -10.043 15.612 1.00 88.69 164 ASN A CA 1
ATOM 1294 C C . ASN A 1 164 ? -7.845 -9.358 14.335 1.00 88.69 164 ASN A C 1
ATOM 1296 O O . ASN A 1 164 ? -9.000 -8.944 14.289 1.00 88.69 164 ASN A O 1
ATOM 1300 N N . VAL A 1 165 ? -7.018 -9.267 13.287 1.00 92.00 165 VAL A N 1
ATOM 1301 C CA . VAL A 1 165 ? -7.416 -8.671 12.000 1.00 92.00 165 VAL A CA 1
ATOM 1302 C C . VAL A 1 165 ? -8.495 -9.505 11.311 1.00 92.00 165 VAL A C 1
ATOM 1304 O O . VAL A 1 165 ? -9.450 -8.941 10.777 1.00 92.00 165 VAL A O 1
ATOM 1307 N N . LEU A 1 166 ? -8.383 -10.835 11.341 1.00 92.94 166 LEU A N 1
ATOM 1308 C CA . LEU A 1 166 ? -9.390 -11.727 10.765 1.00 92.94 166 LEU A CA 1
ATOM 1309 C C . LEU A 1 166 ? -10.726 -11.620 11.501 1.00 92.94 166 LEU A C 1
ATOM 1311 O O . LEU A 1 166 ? -11.754 -11.431 10.854 1.00 92.94 166 LEU A O 1
ATOM 1315 N N . TRP A 1 167 ? -10.716 -11.668 12.834 1.00 88.44 167 TRP A N 1
ATOM 1316 C CA . TRP A 1 167 ? -11.922 -11.481 13.643 1.00 88.44 167 TRP A CA 1
ATOM 1317 C C . TRP A 1 167 ? -12.550 -10.108 13.446 1.00 88.44 167 TRP A C 1
ATOM 1319 O O . TRP A 1 167 ? -13.761 -10.008 13.247 1.00 88.44 167 TRP A O 1
ATOM 1329 N N . TYR A 1 168 ? -11.732 -9.054 13.452 1.00 86.88 168 TYR A N 1
ATOM 1330 C CA . TYR A 1 168 ? -12.183 -7.696 13.176 1.00 86.88 168 TYR A CA 1
ATOM 1331 C C . TYR A 1 168 ? -12.852 -7.615 11.801 1.00 86.88 168 TYR A C 1
ATOM 1333 O O . TYR A 1 168 ? -13.983 -7.151 11.699 1.00 86.88 168 TYR A O 1
ATOM 1341 N N . SER A 1 169 ? -12.198 -8.120 10.753 1.00 94.19 169 SER A N 1
ATOM 1342 C CA . SER A 1 169 ? -12.726 -8.098 9.386 1.00 94.19 169 SER A CA 1
ATOM 1343 C C . SER A 1 169 ? -14.038 -8.878 9.264 1.00 94.19 169 SER A C 1
ATOM 1345 O O . SER A 1 169 ? -15.011 -8.367 8.710 1.00 94.19 169 SER A O 1
ATOM 1347 N N . LEU A 1 170 ? -14.103 -10.079 9.848 1.00 93.62 170 LEU A N 1
ATOM 1348 C CA . LEU A 1 170 ? -15.272 -10.956 9.779 1.00 93.62 170 LEU A CA 1
ATOM 1349 C C . LEU A 1 170 ? -16.513 -10.350 10.447 1.00 93.62 170 LEU A C 1
ATOM 1351 O O . LEU A 1 170 ? -17.626 -10.605 10.001 1.00 93.62 170 LEU A O 1
ATOM 1355 N N . ILE A 1 171 ? -16.338 -9.546 11.496 1.00 91.25 171 ILE A N 1
ATOM 1356 C CA . ILE A 1 171 ? -17.451 -8.891 12.195 1.00 91.25 171 ILE A CA 1
ATOM 1357 C C . ILE A 1 171 ? -17.769 -7.540 11.551 1.00 91.25 171 ILE A C 1
ATOM 1359 O O . ILE A 1 171 ? -18.926 -7.249 11.236 1.00 91.25 171 ILE A O 1
ATOM 1363 N N . VAL A 1 172 ? -16.754 -6.700 11.348 1.00 92.12 172 VAL A N 1
ATOM 1364 C CA . VAL A 1 172 ? -16.939 -5.304 10.940 1.00 92.12 172 VAL A CA 1
ATOM 1365 C C . VAL A 1 172 ? -17.382 -5.202 9.490 1.00 92.12 172 VAL A C 1
ATOM 1367 O O . VAL A 1 172 ? -18.327 -4.468 9.217 1.00 92.12 172 VAL A O 1
ATOM 1370 N N . VAL A 1 173 ? -16.777 -5.953 8.564 1.00 96.31 173 VAL A N 1
ATOM 1371 C CA . VAL A 1 173 ? -17.090 -5.820 7.131 1.00 96.31 173 VAL A CA 1
ATOM 1372 C C . VAL A 1 173 ? -18.546 -6.201 6.828 1.00 96.31 173 VAL A C 1
ATOM 1374 O O . VAL A 1 173 ? -19.240 -5.387 6.205 1.00 96.31 173 VAL A O 1
ATOM 1377 N N . PRO A 1 174 ? -19.081 -7.355 7.280 1.00 96.44 174 PRO A N 1
ATOM 1378 C CA . PRO A 1 174 ? -20.481 -7.696 7.037 1.00 96.44 174 PRO A CA 1
ATOM 1379 C C . PRO A 1 174 ? -21.446 -6.748 7.745 1.00 96.44 174 PRO A C 1
ATOM 1381 O O . PRO A 1 174 ? -22.415 -6.307 7.132 1.00 96.44 174 PRO A O 1
ATOM 1384 N N . THR A 1 175 ? -21.161 -6.376 8.998 1.00 95.88 175 THR A N 1
ATOM 1385 C CA . THR A 1 175 ? -22.013 -5.461 9.774 1.00 95.88 175 THR A CA 1
ATOM 1386 C C . THR A 1 175 ? -22.083 -4.083 9.122 1.00 95.88 175 THR A C 1
ATOM 1388 O O . THR A 1 175 ? -23.170 -3.545 8.914 1.00 95.88 175 THR A O 1
ATOM 1391 N N . GLN A 1 176 ? -20.934 -3.527 8.729 1.00 94.56 176 GLN A N 1
ATOM 1392 C CA . GLN A 1 176 ? -20.852 -2.248 8.030 1.00 94.56 176 GLN A CA 1
ATOM 1393 C C . GLN A 1 176 ? -21.575 -2.304 6.682 1.00 94.56 176 GLN A C 1
ATOM 1395 O O . GLN A 1 176 ? -22.301 -1.373 6.343 1.00 94.56 176 GLN A O 1
ATOM 1400 N N . THR A 1 177 ? -21.421 -3.396 5.930 1.00 96.25 177 THR A N 1
ATOM 1401 C CA . THR A 1 177 ? -22.095 -3.576 4.636 1.00 96.25 177 THR A CA 1
ATOM 1402 C C . THR A 1 177 ? -23.612 -3.681 4.809 1.00 96.25 177 THR A C 1
ATOM 1404 O O . THR A 1 177 ? -24.357 -3.006 4.100 1.00 96.25 177 THR A O 1
ATOM 1407 N N . ALA A 1 178 ? -24.084 -4.463 5.783 1.00 96.88 178 ALA A N 1
ATOM 1408 C CA . ALA A 1 178 ? -25.505 -4.604 6.091 1.00 96.88 178 ALA A CA 1
ATOM 1409 C C . ALA A 1 178 ? -26.127 -3.266 6.521 1.00 96.88 178 ALA A C 1
ATOM 1411 O O . ALA A 1 178 ? -27.172 -2.879 5.997 1.00 96.88 178 ALA A O 1
ATOM 1412 N N . LEU A 1 179 ? -25.457 -2.522 7.408 1.00 94.06 179 LEU A N 1
ATOM 1413 C CA . LEU A 1 179 ? -25.873 -1.178 7.820 1.00 94.06 179 LEU A CA 1
ATOM 1414 C C . LEU A 1 179 ? -25.880 -0.199 6.641 1.00 94.06 179 LEU A C 1
ATOM 1416 O O . LEU A 1 179 ? -26.832 0.564 6.490 1.00 94.06 179 LEU A O 1
ATOM 1420 N N . ALA A 1 180 ? -24.860 -0.232 5.781 1.00 91.94 180 ALA A N 1
ATOM 1421 C CA . ALA A 1 180 ? -24.789 0.628 4.603 1.00 91.94 180 ALA A CA 1
ATOM 1422 C C . ALA A 1 180 ? -25.952 0.361 3.638 1.00 91.94 180 ALA A C 1
ATOM 1424 O O . ALA A 1 180 ? -26.579 1.308 3.164 1.00 91.94 180 ALA A O 1
ATOM 1425 N N . ILE A 1 181 ? -26.284 -0.909 3.389 1.00 94.31 181 ILE A N 1
ATOM 1426 C CA . ILE A 1 181 ? -27.425 -1.296 2.550 1.00 94.31 181 ILE A CA 1
ATOM 1427 C C . ILE A 1 181 ? -28.744 -0.873 3.206 1.00 94.31 181 ILE A C 1
ATOM 1429 O O . ILE A 1 181 ? -29.586 -0.272 2.539 1.00 94.31 181 ILE A O 1
ATOM 1433 N N . LEU A 1 182 ? -28.917 -1.125 4.508 1.00 91.88 182 LEU A N 1
ATOM 1434 C CA . LEU A 1 182 ? -30.114 -0.732 5.257 1.00 91.88 182 LEU A CA 1
ATOM 1435 C C . LEU A 1 182 ? -30.359 0.780 5.157 1.00 91.88 182 LEU A C 1
ATOM 1437 O O . LEU A 1 182 ? -31.458 1.216 4.811 1.00 91.88 182 LEU A O 1
ATOM 1441 N N . LEU A 1 183 ? -29.321 1.581 5.403 1.00 87.88 183 LEU A N 1
ATOM 1442 C CA . LEU A 1 183 ? -29.391 3.037 5.308 1.00 87.88 183 LEU A CA 1
ATOM 1443 C C . LEU A 1 183 ? -29.603 3.509 3.865 1.00 87.88 183 LEU A C 1
ATOM 1445 O O . LEU A 1 183 ? -30.366 4.449 3.642 1.00 87.88 183 LEU A O 1
ATOM 1449 N N . ALA A 1 184 ? -28.994 2.850 2.875 1.00 89.00 184 ALA A N 1
ATOM 1450 C CA . ALA A 1 184 ? -29.213 3.159 1.465 1.00 89.00 184 ALA A CA 1
ATOM 1451 C C . ALA A 1 184 ? -30.678 2.942 1.051 1.00 89.00 184 ALA A C 1
ATOM 1453 O O . ALA A 1 184 ? -31.254 3.800 0.381 1.00 89.00 184 ALA A O 1
ATOM 1454 N N . VAL A 1 185 ? -31.302 1.843 1.488 1.00 89.62 185 VAL A N 1
ATOM 1455 C CA . VAL A 1 185 ? -32.727 1.563 1.246 1.00 89.62 185 VAL A CA 1
ATOM 1456 C C . VAL A 1 185 ? -33.612 2.589 1.958 1.00 89.62 185 VAL A C 1
ATOM 1458 O O . VAL A 1 185 ? -34.527 3.134 1.338 1.00 89.62 185 VAL A O 1
ATOM 1461 N N . LEU A 1 186 ? -33.306 2.922 3.217 1.00 86.25 186 LEU A N 1
ATOM 1462 C CA . LEU A 1 186 ? -34.049 3.921 3.993 1.00 86.25 186 LEU A CA 1
ATOM 1463 C C . LEU A 1 186 ? -34.017 5.306 3.322 1.00 86.25 186 LEU A C 1
ATOM 1465 O O . LEU A 1 186 ? -35.046 5.966 3.192 1.00 86.25 186 LEU A O 1
ATOM 1469 N N . LEU A 1 187 ? -32.849 5.727 2.828 1.00 83.50 187 LEU A N 1
ATOM 1470 C CA . LEU A 1 187 ? -32.671 6.993 2.104 1.00 83.50 187 LEU A CA 1
ATOM 1471 C C . LEU A 1 187 ? -33.254 6.971 0.681 1.00 83.50 187 LEU A C 1
ATOM 1473 O O . LEU A 1 187 ? -33.427 8.030 0.061 1.00 83.50 187 LEU A O 1
ATOM 1477 N N . ASN A 1 188 ? -33.542 5.786 0.139 1.00 85.44 188 ASN A N 1
ATOM 1478 C CA . ASN A 1 188 ? -34.207 5.639 -1.149 1.00 85.44 188 ASN A CA 1
ATOM 1479 C C . ASN A 1 188 ? -35.733 5.810 -1.050 1.00 85.44 188 ASN A C 1
ATOM 1481 O O . ASN A 1 188 ? -36.366 6.174 -2.042 1.00 85.44 188 ASN A O 1
ATOM 1485 N N . ALA A 1 189 ? -36.325 5.614 0.131 1.00 81.31 189 ALA A N 1
ATOM 1486 C CA . ALA A 1 189 ? -37.748 5.848 0.357 1.00 81.31 189 ALA A CA 1
ATOM 1487 C C . ALA A 1 189 ? -38.135 7.327 0.137 1.00 81.31 189 ALA A C 1
ATOM 1489 O O . ALA A 1 189 ? -37.303 8.238 0.210 1.00 81.31 189 ALA A O 1
ATOM 1490 N N . ARG A 1 190 ? -39.423 7.588 -0.137 1.00 73.31 190 ARG A N 1
ATOM 1491 C CA . ARG A 1 190 ? -39.968 8.952 -0.272 1.00 73.31 190 ARG A CA 1
ATOM 1492 C C . ARG A 1 190 ? -40.079 9.624 1.104 1.00 73.31 190 ARG A C 1
ATOM 1494 O O . ARG A 1 190 ? -41.169 9.774 1.641 1.00 73.31 190 ARG A O 1
ATOM 1501 N N . ILE A 1 191 ? -38.941 10.012 1.671 1.00 79.62 191 ILE A N 1
ATOM 1502 C CA . ILE A 1 191 ? -38.854 10.759 2.929 1.00 79.62 191 ILE A CA 1
ATOM 1503 C C . ILE A 1 191 ? -38.979 12.267 2.683 1.00 79.62 191 ILE A C 1
ATOM 1505 O O . ILE A 1 191 ? -38.293 12.843 1.833 1.00 79.62 191 ILE A O 1
ATOM 1509 N N . GLN A 1 192 ? -3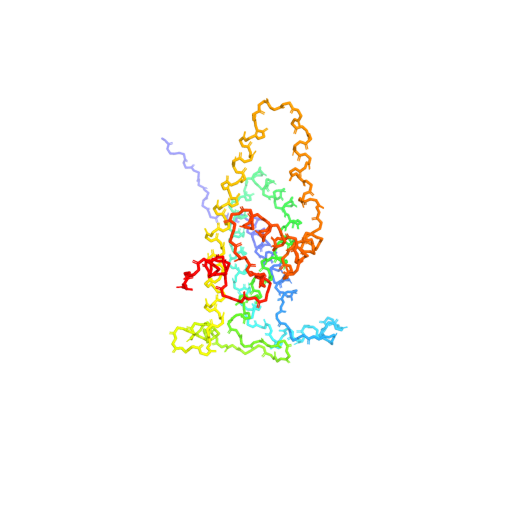9.848 12.922 3.451 1.00 68.12 192 GLN A N 1
ATOM 1510 C CA . GLN A 1 192 ? -39.883 14.380 3.549 1.00 68.12 192 GLN A CA 1
ATOM 1511 C C . GLN A 1 192 ? -38.599 14.805 4.294 1.00 68.12 192 GLN A C 1
ATOM 1513 O O . GLN A 1 192 ? -38.269 14.210 5.313 1.00 68.12 192 GLN A O 1
ATOM 1518 N N . PHE A 1 193 ? -37.823 15.751 3.746 1.00 81.00 193 PHE A N 1
ATOM 1519 C CA . PHE A 1 193 ? -36.472 16.164 4.207 1.00 81.00 193 PHE A CA 1
ATOM 1520 C C . PHE A 1 193 ? -35.262 15.288 3.807 1.00 81.00 193 PHE A C 1
ATOM 1522 O O . PHE A 1 193 ? -34.216 15.340 4.458 1.00 81.00 193 PHE A O 1
ATOM 1529 N N . LYS A 1 194 ? -35.324 14.562 2.680 1.00 79.75 194 LYS A N 1
ATOM 1530 C CA . LYS A 1 194 ? -34.200 13.753 2.142 1.00 79.75 194 LYS A CA 1
ATOM 1531 C C . LYS A 1 194 ? -32.831 14.458 2.129 1.00 79.75 194 LYS A C 1
ATOM 1533 O O . LYS A 1 194 ? -31.816 13.819 2.397 1.00 79.75 194 LYS A O 1
ATOM 1538 N N . GLN A 1 195 ? -32.794 15.757 1.820 1.00 82.44 195 GLN A N 1
ATOM 1539 C CA . GLN A 1 195 ? -31.545 16.521 1.751 1.00 82.44 195 GLN A CA 1
ATOM 1540 C C . GLN A 1 195 ? -30.874 16.669 3.124 1.00 82.44 195 GLN A C 1
ATOM 1542 O O . GLN A 1 195 ? -29.667 16.491 3.227 1.00 82.44 195 GLN A O 1
ATOM 1547 N N . PHE A 1 196 ? -31.648 16.925 4.181 1.00 86.88 196 PHE A N 1
ATOM 1548 C CA . PHE A 1 196 ? -31.124 17.072 5.540 1.00 86.88 196 PHE A CA 1
ATOM 1549 C C . PHE A 1 196 ? -30.525 15.758 6.062 1.00 86.88 196 PHE A C 1
ATOM 1551 O O . PHE A 1 196 ? -29.385 15.737 6.524 1.00 86.88 196 PHE A O 1
ATOM 1558 N N . PHE A 1 197 ? -31.250 14.644 5.899 1.00 83.62 197 PHE A N 1
ATOM 1559 C CA . PHE A 1 197 ? -30.766 13.317 6.293 1.00 83.62 197 PHE A CA 1
ATOM 1560 C C . PHE A 1 197 ? -29.495 12.907 5.544 1.00 83.62 197 PHE A C 1
ATOM 1562 O O . PHE A 1 197 ? -28.569 12.374 6.153 1.00 83.62 197 PHE A O 1
ATOM 1569 N N . ARG A 1 198 ? -29.411 13.200 4.237 1.00 82.19 198 ARG A N 1
ATOM 1570 C CA . ARG A 1 198 ? -28.185 12.978 3.461 1.00 82.19 198 ARG A CA 1
ATOM 1571 C C . ARG A 1 198 ? -27.014 13.785 4.015 1.00 82.19 198 ARG A C 1
ATOM 1573 O O . ARG A 1 198 ? -25.945 13.216 4.198 1.00 82.19 198 ARG A O 1
ATOM 1580 N N . THR A 1 199 ? -27.203 15.067 4.324 1.00 87.19 199 THR A N 1
ATOM 1581 C CA . THR A 1 199 ? -26.125 15.913 4.857 1.00 87.19 199 THR A CA 1
ATOM 1582 C C . THR A 1 199 ? -25.563 15.372 6.170 1.00 87.19 199 THR A C 1
ATOM 1584 O O . THR A 1 199 ? -24.349 15.249 6.292 1.00 87.19 199 THR A O 1
ATOM 1587 N N . ILE A 1 200 ? -26.418 14.988 7.126 1.00 89.19 200 ILE A N 1
ATOM 1588 C CA . ILE A 1 200 ? -25.958 14.410 8.402 1.00 89.19 200 ILE A CA 1
ATOM 1589 C C . ILE A 1 200 ? -25.220 13.091 8.171 1.00 89.19 200 ILE A C 1
ATOM 1591 O O . ILE A 1 200 ? -24.166 12.874 8.759 1.00 89.19 200 ILE A O 1
ATOM 1595 N N . PHE A 1 201 ? -25.738 12.227 7.295 1.00 83.62 201 PHE A N 1
ATOM 1596 C CA . PHE A 1 201 ? -25.105 10.945 6.988 1.00 83.62 201 PHE A CA 1
ATOM 1597 C C . PHE A 1 201 ? -23.716 11.105 6.349 1.00 83.62 201 PHE A C 1
ATOM 1599 O O . PHE A 1 201 ? -22.807 10.337 6.655 1.00 83.62 201 PHE A O 1
ATOM 1606 N N . TYR A 1 202 ? -23.528 12.113 5.493 1.00 84.62 202 TYR A N 1
ATOM 1607 C CA . TYR A 1 202 ? -22.237 12.384 4.856 1.00 84.62 202 TYR A CA 1
ATOM 1608 C C . TYR A 1 202 ? -21.291 13.236 5.713 1.00 84.62 202 TYR A C 1
ATOM 1610 O O . TYR A 1 202 ? -20.087 13.215 5.461 1.00 84.62 202 TYR A O 1
ATOM 1618 N N . ALA A 1 203 ? -21.777 13.936 6.742 1.00 88.19 203 ALA A N 1
ATOM 1619 C CA . ALA A 1 203 ? -20.954 14.814 7.579 1.00 88.19 203 ALA A CA 1
ATOM 1620 C C . ALA A 1 203 ? -19.718 14.116 8.195 1.00 88.19 203 ALA A C 1
ATOM 1622 O O . ALA A 1 203 ? -18.624 14.687 8.126 1.00 88.19 203 ALA A O 1
ATOM 1623 N N . PRO A 1 204 ? -19.808 12.869 8.709 1.00 85.31 204 PRO A N 1
ATOM 1624 C CA . PRO A 1 204 ? -18.642 12.161 9.230 1.00 85.31 204 PRO A CA 1
ATOM 1625 C C . PRO A 1 204 ? -17.574 11.887 8.168 1.00 85.31 204 PRO A C 1
ATOM 1627 O O . PRO A 1 204 ? -16.394 11.951 8.483 1.00 85.31 204 PRO A O 1
ATOM 1630 N N . SER A 1 205 ? -17.953 11.639 6.907 1.00 85.75 205 SER A N 1
ATOM 1631 C CA . SER A 1 205 ? -16.979 11.337 5.840 1.00 85.75 205 SER A CA 1
ATOM 1632 C C . SER A 1 205 ? -16.097 12.523 5.444 1.00 85.75 205 SER A C 1
ATOM 1634 O O . SER A 1 205 ? -15.022 12.324 4.887 1.00 85.75 205 SER A O 1
ATOM 1636 N N . VAL A 1 206 ? -16.537 13.747 5.746 1.00 88.19 206 VAL A N 1
ATOM 1637 C CA . VAL A 1 206 ? -15.771 14.980 5.503 1.00 88.19 206 VAL A CA 1
ATOM 1638 C C . VAL A 1 206 ? -14.969 15.381 6.749 1.00 88.19 206 VAL A C 1
ATOM 1640 O O . VAL A 1 206 ? -14.059 16.205 6.681 1.00 88.19 206 VAL A O 1
ATOM 1643 N N . THR A 1 207 ? -15.286 14.791 7.904 1.00 90.50 207 THR A N 1
ATOM 1644 C CA . THR A 1 207 ? -14.608 15.081 9.167 1.00 90.50 207 THR A CA 1
ATOM 1645 C C . THR A 1 207 ? -13.266 14.350 9.215 1.00 90.50 207 THR A C 1
ATOM 1647 O O . THR A 1 207 ? -13.156 13.193 8.813 1.00 90.50 207 THR A O 1
ATOM 1650 N N . SER A 1 208 ? -12.227 15.016 9.729 1.00 93.06 208 SER A N 1
ATOM 1651 C CA . SER A 1 208 ? -10.907 14.401 9.902 1.00 93.06 208 SER A CA 1
ATOM 1652 C C . SER A 1 208 ? -10.988 13.165 10.799 1.00 93.06 208 SER A C 1
ATOM 1654 O O . SER A 1 208 ? -11.578 13.212 11.882 1.00 93.06 208 SER A O 1
ATOM 1656 N N . SER A 1 209 ? -10.331 12.079 10.384 1.00 91.62 209 SER A N 1
ATOM 1657 C CA . SER A 1 209 ? -10.241 10.845 11.171 1.00 91.62 209 SER A CA 1
ATOM 1658 C C . SER A 1 209 ? -9.672 11.096 12.569 1.00 91.62 209 SER A C 1
ATOM 1660 O O . SER A 1 209 ? -10.132 10.489 13.529 1.00 91.62 209 SER 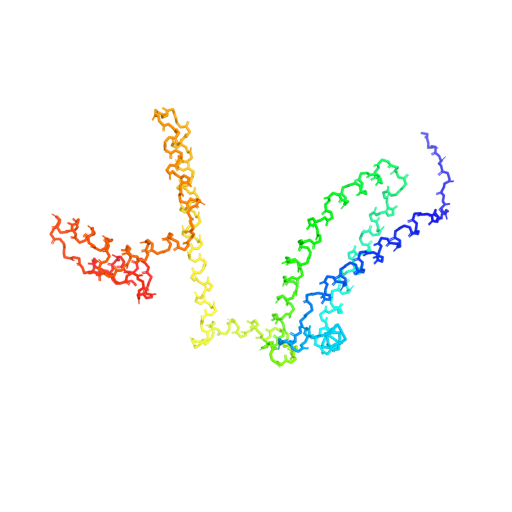A O 1
ATOM 1662 N N . VAL A 1 210 ? -8.739 12.045 12.713 1.00 93.12 210 VAL A N 1
ATOM 1663 C CA . VAL A 1 210 ? -8.165 12.433 14.010 1.00 93.12 210 VAL A CA 1
ATOM 1664 C C . VAL A 1 210 ? -9.242 12.987 14.943 1.00 93.12 210 VAL A C 1
ATOM 1666 O O . VAL A 1 210 ? -9.307 12.600 16.107 1.00 93.12 210 VAL A O 1
ATOM 1669 N N . VAL A 1 211 ? -10.124 13.852 14.433 1.00 93.50 211 VAL A N 1
ATOM 1670 C CA . VAL A 1 211 ? -11.211 14.452 15.224 1.00 93.50 211 VAL A CA 1
ATOM 1671 C C . VAL A 1 211 ? -12.211 13.385 15.654 1.00 93.50 211 VAL A C 1
ATOM 1673 O O . VAL A 1 211 ? -12.581 13.334 16.824 1.00 93.50 211 VAL A O 1
ATOM 1676 N N . ILE A 1 212 ? -12.603 12.499 14.732 1.00 91.88 212 ILE A N 1
ATOM 1677 C CA . ILE A 1 212 ? -13.491 11.371 15.040 1.00 91.88 212 ILE A CA 1
ATOM 1678 C C . ILE A 1 212 ? -12.872 10.514 16.152 1.00 91.88 212 ILE A C 1
ATOM 1680 O O . ILE A 1 212 ? -13.533 10.241 17.152 1.00 91.88 212 ILE A O 1
ATOM 1684 N N . THR A 1 213 ? -11.589 10.163 16.036 1.00 91.81 213 THR A N 1
ATOM 1685 C CA . THR A 1 213 ? -10.868 9.385 17.053 1.00 91.81 213 THR A CA 1
ATOM 1686 C C . THR A 1 213 ? -10.870 10.067 18.420 1.00 91.81 213 THR A C 1
ATOM 1688 O O . THR A 1 213 ? -11.130 9.399 19.416 1.00 91.81 213 THR A O 1
ATOM 1691 N N . LEU A 1 214 ? -10.631 11.381 18.496 1.00 92.12 214 LEU A N 1
ATOM 1692 C CA . LEU A 1 214 ? -10.650 12.119 19.767 1.00 92.12 214 LEU A CA 1
ATOM 1693 C C . LEU A 1 214 ? -12.036 12.122 20.420 1.00 92.12 214 LEU A C 1
ATOM 1695 O O . LEU A 1 214 ? -12.150 11.892 21.623 1.00 92.12 214 LEU A O 1
ATOM 1699 N N . ILE A 1 215 ? -13.090 12.329 19.627 1.00 91.81 215 ILE A N 1
ATOM 1700 C CA . ILE A 1 215 ? -14.475 12.284 20.109 1.00 91.81 215 ILE A CA 1
ATOM 1701 C C . ILE A 1 215 ? -14.772 10.905 20.706 1.00 91.81 215 ILE A C 1
ATOM 1703 O O . ILE A 1 215 ? -15.221 10.804 21.848 1.00 91.81 215 ILE A O 1
ATOM 1707 N N . PHE A 1 216 ? -14.481 9.834 19.963 1.00 90.50 216 PHE A N 1
ATOM 1708 C CA . PHE A 1 216 ? -14.705 8.472 20.444 1.00 90.50 216 PHE A CA 1
ATOM 1709 C C . PHE A 1 216 ? -13.824 8.127 21.648 1.00 90.50 216 PHE A C 1
ATOM 1711 O O . PHE A 1 216 ? -14.302 7.475 22.571 1.00 90.50 216 PHE A O 1
ATOM 1718 N N . MET A 1 217 ? -12.583 8.613 21.707 1.00 89.75 217 MET A N 1
ATOM 1719 C CA . MET A 1 217 ? -11.723 8.437 22.876 1.00 89.75 217 MET A CA 1
ATOM 1720 C C . MET A 1 217 ? -12.393 8.988 24.139 1.00 89.75 217 MET A C 1
ATOM 1722 O O . MET A 1 217 ? -12.450 8.281 25.138 1.00 89.75 217 MET A O 1
ATOM 1726 N N . TRP A 1 218 ? -12.965 10.196 24.088 1.00 88.62 218 TRP A N 1
ATOM 1727 C CA . TRP A 1 218 ? -13.696 10.779 25.221 1.00 88.62 218 TRP A CA 1
ATOM 1728 C C . TRP A 1 218 ? -14.956 9.994 25.588 1.00 88.62 218 TRP A C 1
ATOM 1730 O O . TRP A 1 218 ? -15.266 9.845 26.770 1.00 88.62 218 TRP A O 1
ATOM 1740 N N . PHE A 1 219 ? -15.663 9.449 24.595 1.00 89.62 219 PHE A N 1
ATOM 1741 C CA . PHE A 1 219 ? -16.792 8.552 24.835 1.00 89.62 219 PHE A CA 1
ATOM 1742 C C . PHE A 1 219 ? -16.378 7.275 25.581 1.00 89.62 219 PHE A C 1
ATOM 1744 O O . PHE A 1 219 ? -17.092 6.866 26.498 1.00 89.62 219 PHE A O 1
ATOM 1751 N N . TYR A 1 220 ? -15.234 6.687 25.216 1.00 88.44 220 TYR A N 1
ATOM 1752 C CA . TYR A 1 220 ? -14.721 5.410 25.729 1.00 88.44 220 TYR A CA 1
ATOM 1753 C C . TYR A 1 220 ? -13.832 5.521 26.978 1.00 88.44 220 TYR A C 1
ATOM 1755 O O . TYR A 1 220 ? -13.376 4.500 27.497 1.00 88.44 220 TYR A O 1
ATOM 1763 N N . LEU A 1 221 ? -13.581 6.725 27.503 1.00 87.81 221 LEU A N 1
ATOM 1764 C CA . LEU A 1 221 ? -12.913 6.871 28.799 1.00 87.81 221 LEU A CA 1
ATOM 1765 C C . LEU A 1 221 ? -13.691 6.127 29.897 1.00 87.81 221 LEU A C 1
ATOM 1767 O O . LEU A 1 221 ? -14.914 5.999 29.839 1.00 87.81 221 LEU A O 1
ATOM 1771 N N . LYS A 1 222 ? -12.998 5.697 30.961 1.00 82.62 222 LYS A N 1
ATOM 1772 C CA . LYS A 1 222 ? -13.650 5.045 32.113 1.00 82.62 222 LYS A CA 1
ATOM 1773 C C . LYS A 1 222 ? -14.749 5.928 32.728 1.00 82.62 222 LYS A C 1
ATOM 1775 O O . LYS A 1 222 ? -15.785 5.421 33.140 1.00 82.62 222 LYS A O 1
ATOM 1780 N N . THR A 1 223 ? -14.555 7.245 32.734 1.00 84.31 223 THR A N 1
ATOM 1781 C CA . THR A 1 223 ? -15.540 8.261 33.151 1.00 84.31 223 THR A CA 1
ATOM 1782 C C . THR A 1 223 ? -16.288 8.897 31.973 1.00 84.31 223 THR A C 1
ATOM 1784 O O . THR A 1 223 ? -16.942 9.925 32.131 1.00 84.31 223 THR A O 1
ATOM 1787 N N . GLY A 1 224 ? -16.161 8.316 30.781 1.00 86.88 224 GLY A N 1
ATOM 1788 C CA . GLY A 1 224 ? -16.738 8.821 29.547 1.00 86.88 224 GLY A CA 1
ATOM 1789 C C . GLY A 1 224 ? -18.253 8.665 29.486 1.00 86.88 224 GLY A C 1
ATOM 1790 O O . GLY A 1 224 ? -18.887 7.966 30.285 1.00 86.88 224 GLY A O 1
ATOM 1791 N N . TYR A 1 225 ? -18.841 9.314 28.485 1.00 86.50 225 TYR A N 1
ATOM 1792 C CA . TYR A 1 225 ? -20.290 9.361 28.325 1.00 86.50 225 TYR A CA 1
ATOM 1793 C C . TYR A 1 225 ? -20.916 7.979 28.119 1.00 86.50 225 TYR A C 1
ATOM 1795 O O . TYR A 1 225 ? -22.034 7.770 28.575 1.00 86.50 225 TYR A O 1
ATOM 1803 N N . ILE A 1 226 ? -20.221 7.024 27.486 1.00 86.44 226 ILE A N 1
ATOM 1804 C CA . ILE A 1 226 ? -20.769 5.673 27.275 1.00 86.44 226 ILE A CA 1
ATOM 1805 C C . ILE A 1 226 ? -21.040 4.990 28.616 1.00 86.44 226 ILE A C 1
ATOM 1807 O O . ILE A 1 226 ? -22.157 4.535 28.850 1.00 86.44 226 ILE A O 1
ATOM 1811 N N . ASN A 1 227 ? -20.065 4.991 29.528 1.00 85.88 227 ASN A N 1
ATOM 1812 C CA . ASN A 1 227 ? -20.252 4.420 30.862 1.00 85.88 227 ASN A CA 1
ATOM 1813 C C . ASN A 1 227 ? -21.331 5.160 31.652 1.00 85.88 227 ASN A C 1
ATOM 1815 O O . ASN A 1 227 ? -22.157 4.519 32.293 1.00 85.88 227 ASN A O 1
ATOM 1819 N N . PHE A 1 228 ? -21.380 6.492 31.555 1.00 85.44 228 PHE A N 1
ATOM 1820 C CA . PHE A 1 228 ? -22.432 7.282 32.195 1.00 85.44 228 PHE A CA 1
ATOM 1821 C C . PHE A 1 228 ? -23.836 6.911 31.688 1.00 85.44 228 PHE A C 1
ATOM 1823 O O . PHE A 1 228 ? -24.749 6.699 32.488 1.00 85.44 228 PHE A O 1
ATOM 1830 N N . PHE A 1 229 ? -24.019 6.809 30.368 1.00 86.31 229 PHE A N 1
ATOM 1831 C CA . PHE A 1 229 ? -25.304 6.449 29.772 1.00 86.31 229 PHE A CA 1
ATOM 1832 C C . PHE A 1 229 ? -25.710 5.016 30.114 1.00 86.31 229 PHE A C 1
ATOM 1834 O O . PHE A 1 229 ? -26.863 4.801 30.485 1.00 86.31 229 PHE A O 1
ATOM 1841 N N . ILE A 1 230 ? -24.782 4.057 30.043 1.00 84.69 230 ILE A N 1
ATOM 1842 C CA . ILE A 1 230 ? -25.055 2.657 30.386 1.00 84.69 230 ILE A CA 1
ATOM 1843 C C . ILE A 1 230 ? -25.407 2.526 31.870 1.00 84.69 230 ILE A C 1
ATOM 1845 O O . ILE A 1 230 ? -26.433 1.932 32.190 1.00 84.69 230 ILE A O 1
ATOM 1849 N N . ALA A 1 231 ? -24.629 3.137 32.769 1.00 83.88 231 ALA A N 1
ATOM 1850 C CA . ALA A 1 231 ? -24.898 3.102 34.205 1.00 83.88 231 ALA A CA 1
ATOM 1851 C C . ALA A 1 231 ? -26.263 3.705 34.546 1.00 83.88 231 ALA A C 1
ATOM 1853 O 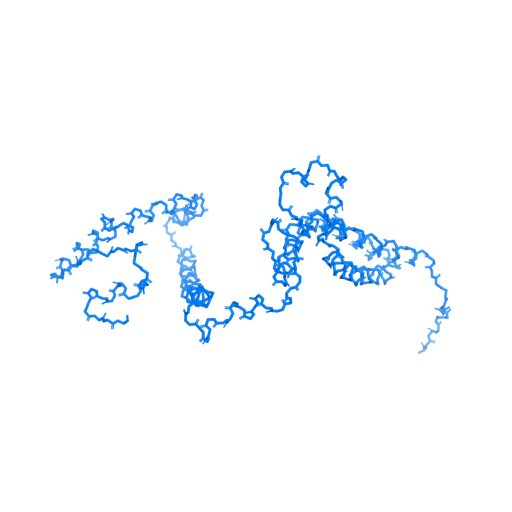O . ALA A 1 231 ? -27.012 3.140 35.340 1.00 83.88 231 ALA A O 1
ATOM 1854 N N . LYS A 1 232 ? -26.628 4.828 33.914 1.00 83.94 232 LYS A N 1
ATOM 1855 C CA . LYS A 1 232 ? -27.938 5.448 34.127 1.00 83.94 232 LYS A CA 1
ATOM 1856 C C . LYS A 1 232 ? -29.069 4.582 33.577 1.00 83.94 232 LYS A C 1
ATOM 1858 O O . LYS A 1 232 ? -30.076 4.426 34.254 1.00 83.94 232 LYS A O 1
ATOM 1863 N N . PHE A 1 233 ? -28.912 4.024 32.377 1.00 84.69 233 PHE A N 1
ATOM 1864 C CA . PHE A 1 233 ? -29.915 3.162 31.753 1.00 84.69 233 PHE A CA 1
ATOM 1865 C C . PHE A 1 233 ? -30.138 1.876 32.556 1.00 84.69 233 PHE A C 1
ATOM 1867 O O . PHE A 1 233 ? -31.274 1.554 32.884 1.00 84.69 233 PHE A O 1
ATOM 1874 N N . LEU A 1 234 ? -29.067 1.182 32.945 1.00 81.94 234 LEU A N 1
ATOM 1875 C CA . LEU A 1 234 ? -29.133 -0.034 33.763 1.00 81.94 234 LEU A CA 1
ATOM 1876 C C . LEU A 1 234 ? -29.582 0.247 35.201 1.00 81.94 234 LEU A C 1
ATOM 1878 O O . LEU A 1 234 ? -30.298 -0.564 35.787 1.00 81.94 234 LEU A O 1
ATOM 1882 N N . GLY A 1 235 ? -29.260 1.428 35.732 1.00 78.50 235 GLY A N 1
ATOM 1883 C CA . GLY A 1 235 ? -29.760 1.900 37.019 1.00 78.50 235 GLY A CA 1
ATOM 1884 C C . GLY A 1 235 ? -31.284 2.046 37.064 1.00 78.50 235 GLY A C 1
ATOM 1885 O O . GLY A 1 235 ? -31.872 1.821 38.119 1.00 78.50 235 GLY A O 1
ATOM 1886 N N . VAL A 1 236 ? -31.951 2.323 35.931 1.00 78.62 236 VAL A N 1
ATOM 1887 C CA . VAL A 1 236 ? -33.430 2.296 35.842 1.00 78.62 236 VAL A CA 1
ATOM 1888 C C . VAL A 1 236 ? -33.981 0.887 36.095 1.00 78.62 236 VAL A C 1
ATOM 1890 O O . VAL A 1 236 ? -35.076 0.743 36.630 1.00 78.62 236 VAL A O 1
ATOM 1893 N N . PHE A 1 237 ? -33.209 -0.150 35.768 1.00 78.06 237 PHE A N 1
ATOM 1894 C CA . PHE A 1 237 ? -33.563 -1.556 35.977 1.00 78.06 237 PHE A CA 1
ATOM 1895 C C . PHE A 1 237 ? -32.990 -2.138 37.282 1.00 78.06 237 PHE A C 1
ATOM 1897 O O . PHE A 1 237 ? -33.091 -3.341 37.508 1.00 78.06 237 PHE A O 1
ATOM 1904 N N . GLY A 1 238 ? -32.389 -1.306 38.143 1.00 74.12 238 GLY A N 1
ATOM 1905 C CA . GLY A 1 238 ? -31.811 -1.731 39.423 1.00 74.12 238 GLY A CA 1
ATOM 1906 C C . GLY A 1 238 ? -30.500 -2.520 39.312 1.00 74.12 238 GLY A C 1
ATOM 1907 O O . GLY A 1 238 ? -30.052 -3.092 40.303 1.00 74.12 238 GLY A O 1
ATOM 1908 N N . LEU A 1 239 ? -29.874 -2.557 38.132 1.00 74.06 239 LEU A N 1
ATOM 1909 C CA . LEU A 1 239 ? -28.609 -3.255 37.902 1.00 74.06 239 LEU A CA 1
ATOM 1910 C C . LEU A 1 239 ? -27.425 -2.325 38.192 1.00 74.06 239 LEU A C 1
ATOM 1912 O O . LEU A 1 239 ? -27.378 -1.190 37.714 1.00 74.06 239 LEU A O 1
ATOM 1916 N N . GLN A 1 240 ? -26.453 -2.810 38.968 1.00 68.00 240 GLN A N 1
ATOM 1917 C CA . GLN A 1 240 ? -25.220 -2.075 39.251 1.00 68.00 240 GLN A CA 1
ATOM 1918 C C . GLN A 1 240 ? -24.225 -2.281 38.105 1.00 68.00 240 GLN A C 1
ATOM 1920 O O . GLN A 1 240 ? -23.794 -3.400 37.844 1.00 68.00 240 GLN A O 1
ATOM 1925 N N . TRP A 1 241 ? -23.877 -1.194 37.415 1.00 71.31 241 TRP A N 1
ATOM 1926 C CA . TRP A 1 241 ? 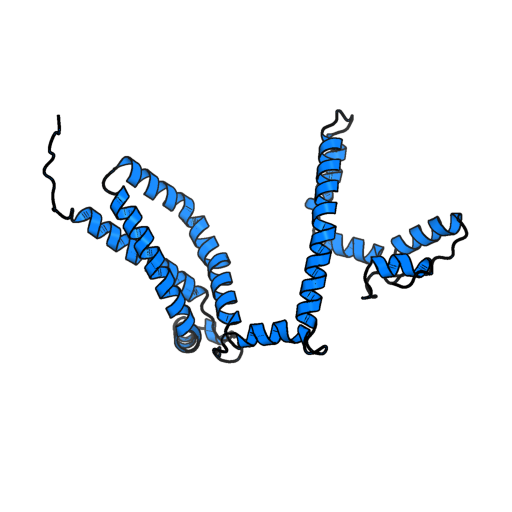-22.882 -1.195 36.344 1.00 71.31 241 TRP A CA 1
ATOM 1927 C C . TRP A 1 241 ? -21.528 -0.736 36.877 1.00 71.31 241 TRP A C 1
ATOM 1929 O O . TRP A 1 241 ? -21.399 0.392 37.361 1.00 71.31 241 TRP A O 1
ATOM 1939 N N . GLU A 1 242 ? -20.509 -1.583 36.759 1.00 74.81 242 GLU A N 1
ATOM 1940 C CA . GLU A 1 242 ? -19.131 -1.172 37.000 1.00 74.81 242 GLU A CA 1
ATOM 1941 C C . GLU A 1 242 ? -18.553 -0.534 35.731 1.00 74.81 242 GLU A C 1
ATOM 1943 O O . GLU A 1 242 ? -18.657 -1.074 34.631 1.00 74.81 242 GLU A O 1
ATOM 1948 N N . ASN A 1 243 ? -17.949 0.647 35.871 1.00 77.25 243 ASN A N 1
ATOM 1949 C CA . ASN A 1 243 ? -17.417 1.385 34.730 1.00 77.25 243 ASN A CA 1
ATOM 1950 C C . ASN A 1 243 ? -16.267 0.621 34.059 1.00 77.25 243 ASN A C 1
ATOM 1952 O O . ASN A 1 243 ? -15.158 0.547 34.599 1.00 77.25 243 ASN A O 1
ATOM 1956 N N . ILE A 1 244 ? -16.519 0.138 32.843 1.00 79.62 244 ILE A N 1
ATOM 1957 C CA . ILE A 1 244 ? -15.556 -0.608 32.033 1.00 79.62 244 ILE A CA 1
ATOM 1958 C C . ILE A 1 244 ? -14.462 0.326 31.510 1.00 79.62 244 ILE A C 1
ATOM 1960 O O . ILE A 1 244 ? -14.729 1.438 31.045 1.00 79.62 244 ILE A O 1
ATOM 1964 N N . ASN A 1 245 ? -13.213 -0.139 31.550 1.00 82.44 245 ASN A N 1
ATOM 1965 C CA . ASN A 1 245 ? -12.097 0.531 30.892 1.00 82.44 245 ASN A CA 1
ATOM 1966 C C . ASN A 1 245 ? -11.975 0.084 29.424 1.00 82.44 245 ASN A C 1
ATOM 1968 O O . ASN A 1 245 ? -11.125 -0.736 29.088 1.00 82.44 245 ASN A O 1
ATOM 1972 N N . TRP A 1 246 ? -12.815 0.646 28.553 1.00 81.69 246 TRP A N 1
ATOM 1973 C CA . TRP A 1 246 ? -12.924 0.260 27.138 1.00 81.69 246 TRP A CA 1
ATOM 1974 C C . TRP A 1 246 ? -11.612 0.340 26.346 1.00 81.69 246 TRP A C 1
ATOM 1976 O O . TRP A 1 246 ? -11.428 -0.418 25.400 1.00 81.69 246 TRP A O 1
ATOM 1986 N N . LEU A 1 247 ? -10.721 1.272 26.701 1.00 82.00 247 LEU A N 1
ATOM 1987 C CA . LEU A 1 247 ? -9.472 1.519 25.971 1.00 82.00 247 LEU A CA 1
ATOM 1988 C C . LEU A 1 247 ? -8.270 0.761 26.545 1.00 82.00 247 LEU A C 1
ATOM 1990 O O . LEU A 1 247 ? -7.291 0.553 25.835 1.00 82.00 247 LEU A O 1
ATOM 1994 N N . GLY A 1 248 ? -8.312 0.408 27.831 1.00 78.31 248 GLY A N 1
ATOM 1995 C CA . GLY A 1 248 ? -7.164 -0.159 28.540 1.00 78.31 248 GLY A CA 1
ATOM 1996 C C . GLY A 1 248 ? -7.255 -1.653 28.829 1.00 78.31 248 GLY A C 1
ATOM 1997 O O . GLY A 1 248 ? -6.303 -2.192 29.387 1.00 78.31 248 GLY A O 1
ATOM 1998 N N . ASP A 1 249 ? -8.366 -2.315 28.495 1.00 78.62 249 ASP A N 1
ATOM 1999 C CA . ASP A 1 249 ? -8.533 -3.748 28.741 1.00 78.62 249 ASP A CA 1
ATOM 2000 C C . ASP A 1 249 ? -8.399 -4.582 27.444 1.00 78.62 249 ASP A C 1
ATOM 2002 O O . ASP A 1 249 ? -9.206 -4.428 26.521 1.00 78.62 249 ASP A O 1
ATOM 2006 N N . PRO A 1 250 ? -7.391 -5.473 27.346 1.00 71.44 250 PRO A N 1
ATOM 2007 C CA . PRO A 1 250 ? -7.111 -6.253 26.142 1.00 71.44 250 PRO A CA 1
ATOM 2008 C C . PRO A 1 250 ? -7.979 -7.515 25.966 1.00 71.44 250 PRO A C 1
ATOM 2010 O O . PRO A 1 250 ? -7.800 -8.218 24.973 1.00 71.44 250 PRO A O 1
ATOM 2013 N N . ARG A 1 251 ? -8.905 -7.830 26.885 1.00 69.62 251 ARG A N 1
ATOM 2014 C CA . ARG A 1 251 ? -9.746 -9.054 26.849 1.00 69.62 251 ARG A CA 1
ATOM 2015 C C . ARG A 1 251 ? -10.737 -9.097 25.672 1.00 69.62 251 ARG A C 1
ATOM 2017 O O . ARG A 1 251 ? -11.196 -10.152 25.252 1.00 69.62 251 ARG A O 1
ATOM 2024 N N . GLY A 1 252 ? -11.006 -7.953 25.048 1.00 66.06 252 GLY A N 1
ATOM 2025 C CA . GLY A 1 252 ? -11.863 -7.855 23.868 1.00 66.06 252 GLY A CA 1
ATOM 2026 C C . GLY A 1 252 ? -13.317 -7.520 24.205 1.00 66.06 252 GLY A C 1
ATOM 2027 O O . GLY A 1 252 ? -13.837 -7.832 25.273 1.00 66.06 252 GLY A O 1
ATOM 2028 N N . LEU A 1 253 ? -13.984 -6.845 23.265 1.00 69.06 253 LEU A N 1
ATOM 2029 C CA . LEU A 1 253 ? -15.251 -6.143 23.502 1.00 69.06 253 LEU A CA 1
ATOM 2030 C C . LEU A 1 253 ? -16.394 -7.062 23.969 1.00 69.06 253 LEU A C 1
ATOM 2032 O O . LEU A 1 253 ? -17.200 -6.655 24.797 1.00 69.06 253 LEU A O 1
ATOM 2036 N N . ILE A 1 254 ? -16.445 -8.304 23.480 1.00 67.88 254 ILE A N 1
ATOM 2037 C CA . ILE A 1 254 ? -17.474 -9.278 23.876 1.00 67.88 254 ILE A CA 1
ATOM 2038 C C . ILE A 1 254 ? -17.260 -9.733 25.324 1.00 67.88 254 ILE A C 1
ATOM 2040 O O . ILE A 1 254 ? -18.213 -9.743 26.094 1.00 67.88 254 ILE A O 1
ATOM 2044 N N . GLN A 1 255 ? -16.021 -10.044 25.718 1.00 68.31 255 GLN A N 1
ATOM 2045 C CA . GLN A 1 255 ? -15.710 -10.441 27.096 1.00 68.31 255 GLN A CA 1
ATOM 2046 C C . GLN A 1 255 ? -16.010 -9.298 28.074 1.00 68.31 255 GLN A C 1
ATOM 2048 O O . GLN A 1 255 ? -16.669 -9.516 29.087 1.00 68.31 255 GLN A O 1
ATOM 2053 N N . LEU A 1 256 ? -15.644 -8.064 27.710 1.00 68.31 256 LEU A N 1
ATOM 2054 C CA . LEU A 1 256 ? -15.912 -6.878 28.528 1.00 68.31 256 LEU A CA 1
ATOM 2055 C C . LEU A 1 256 ? -17.401 -6.602 28.728 1.00 68.31 256 LEU A C 1
ATOM 2057 O O . LEU A 1 256 ? -17.800 -6.179 29.805 1.00 68.31 256 LEU A O 1
ATOM 2061 N N . ILE A 1 257 ? -18.232 -6.831 27.711 1.00 66.69 257 ILE A N 1
ATOM 2062 C CA . ILE A 1 257 ? -19.678 -6.605 27.822 1.00 66.69 257 ILE A CA 1
ATOM 2063 C C . ILE A 1 257 ? -20.352 -7.705 28.643 1.00 66.69 257 ILE A C 1
ATOM 2065 O O . ILE A 1 257 ? -21.346 -7.429 29.304 1.00 66.69 257 ILE A O 1
ATOM 2069 N N . VAL A 1 258 ? -19.836 -8.933 28.603 1.00 68.19 258 VAL A N 1
ATOM 2070 C CA . VAL A 1 258 ? -20.484 -10.116 29.187 1.00 68.19 258 VAL A CA 1
ATOM 2071 C C . VAL A 1 258 ? -20.087 -10.346 30.657 1.00 68.19 258 VAL A C 1
ATOM 2073 O O . VAL A 1 258 ? -20.918 -10.793 31.450 1.00 68.19 258 VAL A O 1
ATOM 2076 N N . GLU A 1 259 ? -18.872 -9.958 31.057 1.00 66.94 259 GLU A N 1
ATOM 2077 C CA . GLU A 1 259 ? -18.365 -10.089 32.434 1.00 66.94 259 GLU A CA 1
ATOM 2078 C C . GLU A 1 259 ? -19.210 -9.336 33.497 1.00 66.94 259 GLU A C 1
ATOM 2080 O O . GLU A 1 259 ? -19.502 -9.934 34.538 1.00 66.94 259 GLU A O 1
ATOM 2085 N N . PRO A 1 260 ? -19.724 -8.109 33.251 1.00 63.09 260 PRO A N 1
ATOM 2086 C CA . PRO A 1 260 ? -20.650 -7.419 34.158 1.00 63.09 260 PRO A CA 1
ATOM 2087 C C . PRO A 1 260 ? -21.978 -8.151 34.397 1.00 63.09 260 PRO A C 1
ATOM 2089 O O . PRO A 1 260 ? -22.649 -7.889 35.391 1.00 63.09 260 PRO A O 1
ATOM 2092 N N . PHE A 1 261 ? -22.366 -9.074 33.509 1.00 63.78 261 PHE A N 1
ATOM 2093 C CA . PHE A 1 261 ? -23.556 -9.918 33.672 1.00 63.78 261 PHE A CA 1
ATOM 2094 C C . PHE A 1 261 ? -23.246 -11.258 34.364 1.00 63.78 261 PHE A C 1
ATOM 2096 O O . PHE A 1 261 ? -24.122 -12.114 34.469 1.00 63.78 261 PHE A O 1
ATOM 2103 N N . GLY A 1 262 ? -22.014 -11.452 34.852 1.00 60.81 262 GLY A N 1
ATOM 2104 C CA . GLY A 1 262 ? -21.603 -12.626 35.627 1.00 60.81 262 GLY A CA 1
ATOM 2105 C C . GLY A 1 262 ? -21.165 -13.834 34.796 1.00 60.81 262 GLY A C 1
ATOM 2106 O O . GLY A 1 262 ? -20.914 -14.899 35.359 1.00 60.81 262 GLY A O 1
ATOM 2107 N N . VAL A 1 263 ? -21.042 -13.694 33.474 1.00 58.06 263 VAL A N 1
ATOM 2108 C CA . VAL A 1 263 ? -20.593 -14.767 32.578 1.00 58.06 263 VAL A CA 1
ATOM 2109 C C . VAL A 1 263 ? -19.121 -14.531 32.225 1.00 58.06 263 VAL A C 1
ATOM 2111 O O . VAL A 1 263 ? -18.765 -13.496 31.671 1.00 58.06 263 VAL A O 1
ATOM 2114 N N . ARG A 1 264 ? -18.247 -15.486 32.566 1.00 52.78 264 ARG A N 1
ATOM 2115 C CA . ARG A 1 264 ? -16.812 -15.446 32.233 1.00 52.78 264 ARG A CA 1
ATOM 2116 C C . ARG A 1 264 ? -16.564 -16.315 31.000 1.00 52.78 264 ARG A C 1
ATOM 2118 O O . ARG A 1 264 ? -16.855 -17.509 31.049 1.00 52.78 264 ARG A O 1
ATOM 2125 N N . ILE A 1 265 ? -16.059 -15.716 29.922 1.00 52.97 265 ILE A N 1
ATOM 2126 C CA . ILE A 1 265 ? -15.720 -16.370 28.644 1.00 52.97 265 ILE A CA 1
ATOM 2127 C C . ILE A 1 265 ? -14.282 -16.023 28.300 1.00 52.97 265 ILE A C 1
ATOM 2129 O O . ILE A 1 265 ? -13.930 -14.844 28.507 1.00 52.97 265 ILE A O 1
#

Foldseek 3Di:
DDDDDPDPDDPPVVLLVVLVVQLVVQLVLQLVLLLLLFDFQDDPQCVPDPVSVVVRSVQARPVLSVVSSVVSNVVSNVRSVVSSVQVVPPVSNVCVVVVCVVCVVVCSCCSNPPVSNVSSVVVLLQWDDDSHDRTHGNGCVSVVLLPCCVVDVVSCPSVVVVVVVVVCCVPVVVVVVVVVVVVVVVLVDPDDCSVVVVCVVCVVVPDDPVVVVVVVVQCQALPHPVQVVVCVVVVVVVQHDRRFNRPPDPPDDVQRVCVSVVDHD

Secondary structure (DSSP, 8-state):
------------HHHHHHHHHHHHHHHHHHHHHHHHT-----STTTTS-HHHHHHHHHHHTHHHHHHHHHHHHHHHHHHHHHHHHHTT-HHHHHHHHHHHHHHHHHHHHHIIIIIHHHHHHHHHTTEE--SSSPPEE-TTHHHHHHHGGGT-GGG-HHHHHHHHHHHHHHHHHHHHHHHHHHHHHHHHS--TTHHHHHHHHHHHHHS-HHHHHHHHHHHHSTTSHHHHHHHHHHHHTTPPPP---TTT-TT-HHHHHHGGGT---